Protein AF-A0ABD1G906-F1 (afdb_monomer_lite)

Structure (mmCIF, N/CA/C/O backbone):
data_AF-A0ABD1G906-F1
#
_entry.id   AF-A0ABD1G906-F1
#
loop_
_atom_site.group_PDB
_atom_site.id
_atom_site.type_symbol
_atom_site.label_atom_id
_atom_site.label_alt_id
_atom_site.label_comp_id
_atom_site.label_asym_id
_atom_site.label_entity_id
_atom_site.label_seq_id
_atom_site.pdbx_PDB_ins_code
_atom_site.Cartn_x
_atom_site.Cartn_y
_atom_site.Cartn_z
_atom_site.occupancy
_atom_site.B_iso_or_equiv
_atom_site.auth_seq_id
_atom_site.auth_comp_id
_atom_site.auth_asym_id
_atom_site.auth_atom_id
_atom_site.pdbx_PDB_model_num
ATOM 1 N N . MET A 1 1 ? -23.108 28.320 -1.742 1.00 36.44 1 MET A N 1
ATOM 2 C CA . MET A 1 1 ? -22.476 27.516 -0.678 1.00 36.44 1 MET A CA 1
ATOM 3 C C . MET A 1 1 ? -23.000 26.108 -0.853 1.00 36.44 1 MET A C 1
ATOM 5 O O . MET A 1 1 ? -24.116 25.838 -0.436 1.00 36.44 1 MET A O 1
ATOM 9 N N . SER A 1 2 ? -22.288 25.282 -1.617 1.00 37.69 2 SER A N 1
ATOM 10 C CA . SER A 1 2 ? -22.630 23.869 -1.765 1.00 37.69 2 SER A CA 1
ATOM 11 C C . SER A 1 2 ? -22.445 23.192 -0.409 1.00 37.69 2 SER A C 1
ATOM 13 O O . SER A 1 2 ? -21.497 23.500 0.313 1.00 37.69 2 SER A O 1
ATOM 15 N N . GLU A 1 3 ? -23.372 22.311 -0.042 1.00 41.41 3 GLU A N 1
ATOM 16 C CA . GLU A 1 3 ? -23.244 21.397 1.093 1.00 41.41 3 GLU A CA 1
ATOM 17 C C . GLU A 1 3 ? -22.123 20.397 0.786 1.00 41.41 3 GLU A C 1
ATOM 19 O O . GLU A 1 3 ? -22.368 19.241 0.451 1.00 41.41 3 GLU A O 1
ATOM 24 N N . GLY A 1 4 ? -20.876 20.877 0.814 1.00 46.41 4 GLY A N 1
ATOM 25 C CA . GLY A 1 4 ? -19.686 20.064 0.632 1.00 46.41 4 GLY A CA 1
ATOM 26 C C . GLY A 1 4 ? -19.757 18.889 1.594 1.00 46.41 4 GLY A C 1
ATOM 27 O O . GLY A 1 4 ? -19.859 19.079 2.808 1.00 46.41 4 GLY A O 1
ATOM 28 N N . HIS A 1 5 ? -19.797 17.690 1.021 1.00 56.84 5 HIS A N 1
ATOM 29 C CA . HIS A 1 5 ? -19.875 16.411 1.706 1.00 56.84 5 HIS A CA 1
ATOM 30 C C . HIS A 1 5 ? -18.943 16.401 2.920 1.00 56.84 5 HIS A C 1
ATOM 32 O O . HIS A 1 5 ? -17.725 16.375 2.781 1.00 56.84 5 HIS A O 1
ATOM 38 N N . ASN A 1 6 ? -19.509 16.466 4.125 1.00 72.38 6 ASN A N 1
ATOM 39 C CA . ASN A 1 6 ? -18.721 16.568 5.348 1.00 72.38 6 ASN A CA 1
ATOM 40 C C . ASN A 1 6 ? -18.243 15.167 5.766 1.00 72.38 6 ASN A C 1
ATOM 42 O O . ASN A 1 6 ? -18.783 14.557 6.691 1.00 72.38 6 ASN A O 1
ATOM 46 N N . PHE A 1 7 ? -17.282 14.624 5.014 1.00 77.88 7 PHE A N 1
ATOM 47 C CA . PHE A 1 7 ? -16.661 13.323 5.273 1.00 77.88 7 PHE A CA 1
ATOM 48 C C . PHE A 1 7 ? -16.083 13.240 6.686 1.00 77.88 7 PHE A C 1
ATOM 50 O O . PHE A 1 7 ? -16.164 12.190 7.314 1.00 77.88 7 PHE A O 1
ATOM 57 N N . GLU A 1 8 ? -15.590 14.359 7.214 1.00 79.88 8 GLU A N 1
ATOM 58 C CA . GLU A 1 8 ? -15.080 14.475 8.580 1.00 79.88 8 GLU A CA 1
ATOM 59 C C . GLU A 1 8 ? -16.163 14.138 9.610 1.00 79.88 8 GLU A C 1
ATOM 61 O O . GLU A 1 8 ? -15.927 13.317 10.491 1.00 79.88 8 GLU A O 1
ATOM 66 N N . ARG A 1 9 ? -17.392 14.652 9.453 1.00 82.56 9 ARG A N 1
ATOM 67 C CA . ARG A 1 9 ? -18.519 14.295 10.336 1.00 82.56 9 ARG A CA 1
ATOM 68 C C . ARG A 1 9 ? -18.897 12.823 10.255 1.00 82.56 9 ARG A C 1
ATOM 70 O O . ARG A 1 9 ? -19.231 12.230 11.278 1.00 82.56 9 ARG A O 1
ATOM 77 N N . TRP A 1 10 ? -18.885 12.230 9.062 1.00 85.44 10 TRP A N 1
ATOM 78 C CA . TRP A 1 10 ? -19.168 10.799 8.912 1.00 85.44 10 TRP A CA 1
ATOM 79 C C . TRP A 1 10 ? -18.070 9.940 9.535 1.00 85.44 10 TRP A C 1
ATOM 81 O O . TRP A 1 10 ? -18.372 8.945 10.193 1.00 85.44 10 TRP A O 1
ATOM 91 N N . PHE A 1 11 ? -16.817 10.362 9.388 1.00 87.06 11 PHE A N 1
ATOM 92 C CA . PHE A 1 11 ? -15.666 9.733 10.015 1.00 87.06 11 PHE A CA 1
ATOM 93 C C . PHE A 1 11 ? -15.743 9.824 11.547 1.00 87.06 11 PHE A C 1
ATOM 95 O O . PHE A 1 11 ? -15.688 8.803 12.228 1.00 87.06 11 PHE A O 1
ATOM 102 N N . GLU A 1 12 ? -15.983 11.017 12.096 1.00 87.81 12 GLU A N 1
ATOM 103 C CA . GLU A 1 12 ? -16.211 11.249 13.529 1.00 87.81 12 GLU A CA 1
ATOM 104 C C . GLU A 1 12 ? -17.382 10.428 14.069 1.00 87.81 12 GLU A C 1
ATOM 106 O O . GLU A 1 12 ? -17.286 9.814 15.134 1.00 87.81 12 GLU A O 1
ATOM 111 N N . PHE A 1 13 ? -18.493 10.384 13.331 1.00 88.19 13 PHE A N 1
ATOM 112 C CA . PHE A 1 13 ? -19.646 9.576 13.697 1.00 88.19 13 PHE A CA 1
ATOM 113 C C . PHE A 1 13 ? -19.278 8.090 13.759 1.00 88.19 13 PHE A C 1
ATOM 115 O O . PHE A 1 13 ? -19.584 7.439 14.759 1.00 88.19 13 PHE A O 1
ATOM 122 N N . ALA A 1 14 ? -18.589 7.560 12.747 1.00 91.25 14 ALA A N 1
ATOM 123 C CA . ALA A 1 14 ? -18.160 6.165 12.718 1.00 91.25 14 ALA A CA 1
ATOM 124 C C . ALA A 1 14 ? -17.218 5.829 13.887 1.00 91.25 14 ALA A C 1
ATOM 126 O O . ALA A 1 14 ? -17.435 4.836 14.586 1.00 91.25 14 ALA A O 1
ATOM 127 N N . LEU A 1 15 ? -16.251 6.702 14.182 1.00 90.81 15 LEU A N 1
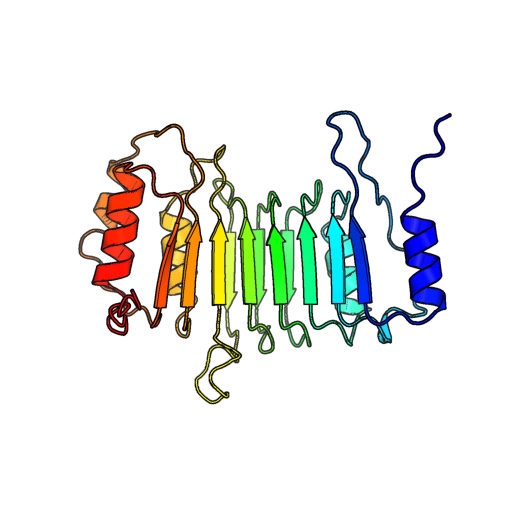ATOM 128 C CA . LEU A 1 15 ? -15.375 6.569 15.348 1.00 90.81 15 LEU A CA 1
ATOM 129 C C . LEU A 1 15 ? -16.155 6.609 16.668 1.00 90.81 15 LEU A C 1
ATOM 131 O O . LEU A 1 15 ? -15.935 5.772 17.542 1.00 90.81 15 LEU A O 1
ATOM 135 N N . SER A 1 16 ? -17.146 7.497 16.804 1.00 90.94 16 SER A N 1
ATOM 136 C CA . SER A 1 16 ? -18.008 7.556 17.997 1.00 90.94 16 SER A CA 1
ATOM 137 C C . SER A 1 16 ? -18.801 6.263 18.229 1.00 90.94 16 SER A C 1
ATOM 139 O O . SER A 1 16 ? -19.169 5.941 19.361 1.00 90.94 16 SER A O 1
ATOM 141 N N . LYS A 1 17 ? -19.057 5.509 17.154 1.00 93.69 17 LYS A N 1
ATOM 142 C CA . LYS A 1 17 ? -19.698 4.192 17.179 1.00 93.69 17 LYS A CA 1
ATOM 143 C C . LYS A 1 17 ? -18.706 3.041 17.291 1.00 93.69 17 LYS A C 1
ATOM 145 O O . LYS A 1 17 ? -19.149 1.897 17.312 1.00 93.69 17 LYS A O 1
ATOM 150 N N . LYS A 1 18 ? -17.406 3.334 17.414 1.00 93.12 18 LYS A N 1
ATOM 151 C CA . LYS A 1 18 ? -16.321 2.348 17.457 1.00 93.12 18 LYS A CA 1
ATOM 152 C C . LYS A 1 18 ? -16.355 1.414 16.248 1.00 93.12 18 LYS A C 1
ATOM 154 O O . LYS A 1 18 ? -16.202 0.204 16.389 1.00 93.12 18 LYS A O 1
ATOM 159 N N . ALA A 1 19 ? -16.626 1.976 15.071 1.00 94.19 19 ALA A N 1
ATOM 160 C CA . ALA A 1 19 ? -16.651 1.212 13.837 1.00 94.19 19 ALA A CA 1
ATOM 161 C C . ALA A 1 19 ? -15.287 0.548 13.591 1.00 94.19 19 ALA A C 1
ATOM 163 O O . ALA A 1 19 ? -14.249 1.204 13.640 1.00 94.19 19 ALA A O 1
ATOM 164 N N . GLU A 1 20 ? -15.306 -0.751 13.300 1.00 96.62 20 GLU A N 1
ATOM 165 C CA . GLU A 1 20 ? -14.095 -1.508 12.962 1.00 96.62 20 GLU A CA 1
ATOM 166 C C . GLU A 1 20 ? -13.669 -1.288 11.505 1.00 96.62 20 GLU A C 1
ATOM 168 O O . GLU A 1 20 ? -12.503 -1.469 11.162 1.00 96.62 20 GLU A O 1
ATOM 173 N N . ILE A 1 21 ? -14.611 -0.885 10.649 1.00 96.19 21 ILE A N 1
ATOM 174 C CA . ILE A 1 21 ? -14.410 -0.699 9.213 1.00 96.19 21 ILE A CA 1
ATOM 175 C C . ILE A 1 21 ? -14.942 0.676 8.828 1.00 96.19 21 ILE A C 1
ATOM 177 O O . ILE A 1 21 ? -16.110 0.986 9.077 1.00 96.19 21 ILE A O 1
ATOM 181 N N . ILE A 1 22 ? -14.094 1.489 8.202 1.00 92.94 22 ILE A N 1
ATOM 182 C CA . ILE A 1 22 ? -14.470 2.800 7.675 1.00 92.94 22 ILE A CA 1
ATOM 183 C C . ILE A 1 22 ? -13.964 2.921 6.246 1.00 92.94 22 ILE A C 1
ATOM 185 O O . ILE A 1 22 ? -12.765 3.042 6.004 1.00 92.94 22 ILE A O 1
ATOM 189 N N . HIS A 1 23 ? -14.895 2.919 5.297 1.00 92.12 23 HIS A N 1
ATOM 190 C CA . HIS A 1 23 ? -14.606 3.131 3.884 1.00 92.12 23 HIS A CA 1
ATOM 191 C C . HIS A 1 23 ? -15.303 4.408 3.436 1.00 92.12 23 HIS A C 1
ATOM 193 O O . HIS A 1 23 ? -16.531 4.476 3.387 1.00 92.12 23 HIS A O 1
ATOM 199 N N . LEU A 1 24 ? -14.511 5.429 3.138 1.00 86.94 24 LEU A N 1
ATOM 200 C CA . LEU A 1 24 ? -14.992 6.719 2.677 1.00 86.94 24 LEU A CA 1
ATOM 201 C C . LEU A 1 24 ? -14.418 6.985 1.295 1.00 86.94 24 LEU A C 1
ATOM 203 O O . LEU A 1 24 ? -13.211 7.158 1.135 1.00 86.94 24 LEU A O 1
ATOM 207 N N . SER A 1 25 ? -15.305 7.014 0.303 1.00 82.25 25 SER A N 1
ATOM 208 C CA . SER A 1 25 ? -14.942 7.317 -1.073 1.00 82.25 25 SER A CA 1
ATOM 209 C C . SER A 1 25 ? -15.555 8.633 -1.533 1.00 82.25 25 SER A C 1
ATOM 211 O O . SER A 1 25 ? -16.780 8.776 -1.569 1.00 82.25 25 SER A O 1
ATOM 213 N N . GLY A 1 26 ? -14.697 9.569 -1.907 1.00 71.50 26 GLY A N 1
ATOM 214 C CA . GLY A 1 26 ? -15.033 10.786 -2.623 1.00 71.50 26 GLY A CA 1
ATOM 215 C C . GLY A 1 26 ? -15.059 10.608 -4.139 1.00 71.50 26 GLY A C 1
ATOM 216 O O . GLY A 1 26 ? -14.337 9.769 -4.681 1.00 71.50 26 GLY A O 1
ATOM 217 N N . TYR A 1 27 ? -15.881 11.405 -4.823 1.00 63.34 27 TYR A N 1
ATOM 218 C CA . TYR A 1 27 ? -15.832 11.516 -6.280 1.00 63.34 27 TYR A CA 1
ATOM 219 C C . TYR A 1 27 ? -14.770 12.549 -6.662 1.00 63.34 27 TYR A C 1
ATOM 221 O O . TYR A 1 27 ? -14.874 13.700 -6.245 1.00 63.34 27 TYR A O 1
ATOM 229 N N . HIS A 1 28 ? -13.780 12.140 -7.458 1.00 58.03 28 HIS A N 1
ATOM 230 C CA . HIS A 1 28 ? -12.799 13.063 -8.020 1.00 58.03 28 HIS A CA 1
ATOM 231 C C . HIS A 1 28 ? -13.467 13.951 -9.062 1.00 58.03 28 HIS A C 1
ATOM 233 O O . HIS A 1 28 ? -13.772 13.500 -10.167 1.00 58.03 28 HIS A O 1
ATOM 239 N N . ASP A 1 29 ? -13.649 15.218 -8.720 1.00 56.97 29 ASP A N 1
ATOM 240 C CA . ASP A 1 29 ? -13.839 16.271 -9.705 1.00 56.97 29 ASP A CA 1
ATOM 241 C C . ASP A 1 29 ? -12.602 17.175 -9.674 1.00 56.97 29 ASP A C 1
ATOM 243 O O . ASP A 1 29 ? -12.063 17.473 -8.607 1.00 56.97 29 ASP A O 1
ATOM 247 N N . ILE A 1 30 ? -12.101 17.549 -10.849 1.00 54.22 30 ILE A N 1
ATOM 248 C CA . ILE A 1 30 ? -10.768 18.153 -11.049 1.00 54.22 30 ILE A CA 1
ATOM 249 C C . ILE A 1 30 ? -10.664 19.521 -10.343 1.00 54.22 30 ILE A C 1
ATOM 251 O O . ILE A 1 30 ? -9.568 19.971 -10.010 1.00 54.22 30 ILE A O 1
ATOM 255 N N . ASP A 1 31 ? -11.815 20.125 -10.043 1.00 53.97 31 ASP A N 1
ATOM 256 C CA . ASP A 1 31 ? -11.955 21.415 -9.372 1.00 53.97 31 ASP A CA 1
ATOM 257 C C . ASP A 1 31 ? -12.291 21.309 -7.871 1.00 53.97 31 ASP A C 1
ATOM 259 O O . ASP A 1 31 ? -12.462 22.333 -7.202 1.00 53.97 31 ASP A O 1
ATOM 263 N N . TYR A 1 32 ? -12.399 20.098 -7.308 1.00 53.75 32 TYR A N 1
ATOM 264 C CA . TYR A 1 32 ? -12.759 19.930 -5.902 1.00 53.75 32 TYR A CA 1
ATOM 265 C C . TYR A 1 32 ? -11.537 19.956 -4.983 1.00 53.75 32 TYR A C 1
ATOM 267 O O . TYR A 1 32 ? -10.605 19.156 -5.062 1.00 53.75 32 TYR A O 1
ATOM 275 N N . GLU A 1 33 ? -11.566 20.898 -4.042 1.00 53.56 33 GLU A N 1
ATOM 276 C CA . GLU A 1 33 ? -10.675 20.898 -2.895 1.00 53.56 33 GLU A CA 1
ATOM 277 C C . GLU A 1 33 ? -10.907 19.616 -2.077 1.00 53.56 33 GLU A C 1
ATOM 279 O O . GLU A 1 33 ? -11.927 19.504 -1.406 1.00 53.56 33 GLU A O 1
ATOM 284 N N . GLY A 1 34 ? -9.974 18.657 -2.180 1.00 54.78 34 GLY A N 1
ATOM 285 C CA . GLY A 1 34 ? -10.087 17.289 -1.650 1.00 54.78 34 GLY A CA 1
ATOM 286 C C . GLY A 1 34 ? -10.819 17.138 -0.312 1.00 54.78 34 GLY A C 1
ATOM 287 O O . GLY A 1 34 ? -10.652 17.935 0.610 1.00 54.78 34 GLY A O 1
ATOM 288 N N . LEU A 1 35 ? -11.604 16.070 -0.213 1.00 60.66 35 LEU A N 1
ATOM 289 C CA . LEU A 1 35 ? -12.791 15.945 0.641 1.00 60.66 35 LEU A CA 1
ATOM 290 C C . LEU A 1 35 ? -12.522 15.699 2.133 1.00 60.66 35 LEU A C 1
ATOM 292 O O . LEU A 1 35 ? -13.444 15.757 2.947 1.00 60.66 35 LEU A O 1
ATOM 296 N N . PHE A 1 36 ? -11.271 15.427 2.497 1.00 64.25 36 PHE A N 1
ATOM 297 C CA . PHE A 1 36 ? -10.854 15.181 3.875 1.00 64.25 36 PHE A CA 1
ATOM 298 C C . PHE A 1 36 ? -9.690 16.105 4.228 1.00 64.25 36 PHE A C 1
ATOM 300 O O . PHE A 1 36 ? -8.592 15.941 3.684 1.00 64.25 36 PHE A O 1
ATOM 307 N N . HIS A 1 37 ? -9.921 17.100 5.092 1.00 64.62 37 HIS A N 1
ATOM 308 C CA . HIS A 1 37 ? -8.914 18.107 5.429 1.00 64.62 37 HIS A CA 1
ATOM 309 C C . HIS A 1 37 ? -8.187 17.806 6.733 1.00 64.62 37 HIS A C 1
ATOM 311 O O . HIS A 1 37 ? -7.028 18.202 6.872 1.00 64.62 37 HIS A O 1
ATOM 317 N N . ARG A 1 38 ? -8.842 17.143 7.694 1.00 67.31 38 ARG A N 1
ATOM 318 C CA . ARG A 1 38 ? -8.211 16.851 8.981 1.00 67.31 38 ARG A CA 1
ATOM 319 C C . ARG A 1 38 ? -8.803 15.634 9.678 1.00 67.31 38 ARG A C 1
ATOM 321 O O . ARG A 1 38 ? -10.018 15.472 9.744 1.00 67.31 38 ARG A O 1
ATOM 328 N N . PHE A 1 39 ? -7.937 14.832 10.295 1.00 71.75 39 PHE A N 1
ATOM 329 C CA . PHE A 1 39 ? -8.390 13.833 11.258 1.00 71.75 39 PHE A CA 1
ATOM 330 C C . PHE A 1 39 ? -8.941 14.506 12.522 1.00 71.75 39 PHE A C 1
ATOM 332 O O . PHE A 1 39 ? -8.378 15.504 12.991 1.00 71.75 39 PHE A O 1
ATOM 339 N N . PRO A 1 40 ? -10.032 13.973 13.098 1.00 70.38 40 PRO A N 1
ATOM 340 C CA . PRO A 1 40 ? -10.563 14.495 14.340 1.00 70.38 40 PRO A CA 1
ATOM 341 C C . PRO A 1 40 ? -9.523 14.362 15.446 1.00 70.38 40 PRO A C 1
ATOM 343 O O . PRO A 1 40 ? -8.872 13.333 15.608 1.00 70.38 40 PRO A O 1
ATOM 346 N N . ASN A 1 41 ? -9.392 15.419 16.242 1.00 65.56 41 ASN A N 1
ATOM 347 C CA . ASN A 1 41 ? -8.409 15.504 17.322 1.00 65.56 41 ASN A CA 1
ATOM 348 C C . ASN A 1 41 ? -8.847 14.715 18.578 1.00 65.56 41 ASN A C 1
ATOM 350 O O . ASN A 1 41 ? -8.426 15.021 19.694 1.00 65.56 41 ASN A O 1
ATOM 354 N N . THR A 1 42 ? -9.763 13.756 18.416 1.00 65.44 42 THR A N 1
ATOM 355 C CA . THR A 1 42 ? -10.352 12.957 19.487 1.00 65.44 42 THR A CA 1
ATOM 356 C C . THR A 1 42 ? -9.841 11.524 19.383 1.00 65.44 42 THR A C 1
ATOM 358 O O . THR A 1 42 ? -10.079 10.833 18.403 1.00 65.44 42 THR A O 1
ATOM 361 N N . ASN A 1 43 ? -9.171 11.031 20.424 1.00 64.56 43 ASN A N 1
ATOM 362 C CA . ASN A 1 43 ? -8.624 9.666 20.437 1.00 64.56 43 ASN A CA 1
ATOM 363 C C . ASN A 1 43 ? -9.687 8.569 20.653 1.00 64.56 43 ASN A C 1
ATOM 365 O O . ASN A 1 43 ? -9.338 7.434 20.954 1.00 64.56 43 ASN A O 1
ATOM 369 N N . ASN A 1 44 ? -10.978 8.884 20.542 1.00 76.75 44 ASN A N 1
ATOM 370 C CA . ASN A 1 44 ? -12.043 7.923 20.818 1.00 76.75 44 ASN A CA 1
ATOM 371 C C . ASN A 1 44 ? -12.402 7.134 19.557 1.00 76.75 44 ASN A C 1
ATOM 373 O O . ASN A 1 44 ? -12.824 7.725 18.568 1.00 76.75 44 ASN A O 1
ATOM 377 N N . GLY A 1 45 ? -12.321 5.805 19.629 1.00 83.12 45 GLY A N 1
ATOM 378 C CA . GLY A 1 45 ? -12.809 4.885 18.600 1.00 83.12 45 GLY A CA 1
ATOM 379 C C . GLY A 1 45 ? -11.746 4.416 17.611 1.00 83.12 45 GLY A C 1
ATOM 380 O O . GLY A 1 45 ? -11.954 3.400 16.950 1.00 83.12 45 GLY A O 1
ATOM 381 N N . PHE A 1 46 ? -10.595 5.092 17.544 1.00 88.00 46 PHE A N 1
ATOM 382 C CA . PHE A 1 46 ? -9.464 4.675 16.708 1.00 88.00 46 PHE A CA 1
ATOM 383 C C . PHE A 1 46 ? -8.887 3.323 17.143 1.00 88.00 46 PHE A C 1
ATOM 385 O O . PHE A 1 46 ? -8.409 2.556 16.311 1.00 88.00 46 PHE A O 1
ATOM 392 N N . GLU A 1 47 ? -8.980 2.984 18.430 1.00 90.69 47 GLU A N 1
ATOM 393 C CA . GLU A 1 47 ? -8.484 1.721 18.973 1.00 90.69 47 GLU A CA 1
ATOM 394 C C . GLU A 1 47 ? -9.234 0.487 18.442 1.00 90.69 47 GLU A C 1
ATOM 396 O O . GLU A 1 47 ? -8.705 -0.623 18.509 1.00 90.69 47 GLU A O 1
ATOM 401 N N . CYS A 1 48 ? -10.448 0.678 17.916 1.00 92.50 48 CYS A N 1
ATOM 402 C CA . CYS A 1 48 ? -11.280 -0.378 17.341 1.00 92.50 48 CYS A CA 1
ATOM 403 C C . CYS A 1 48 ? -11.115 -0.514 15.822 1.00 92.50 48 CYS A C 1
ATOM 405 O O . CYS A 1 48 ? -11.529 -1.530 15.267 1.00 92.50 48 CYS A O 1
ATOM 407 N N . LEU A 1 49 ? -10.528 0.484 15.154 1.00 94.19 49 LEU A N 1
ATOM 408 C CA . LEU A 1 49 ? -10.445 0.532 13.699 1.00 94.19 49 LEU A CA 1
ATOM 409 C C . LEU A 1 49 ? -9.464 -0.526 13.174 1.00 94.19 49 LEU A C 1
ATOM 411 O O . LEU A 1 49 ? -8.283 -0.520 13.520 1.00 94.19 49 LEU A O 1
ATOM 415 N N . GLN A 1 50 ? -9.968 -1.421 12.328 1.00 95.88 50 GLN A N 1
ATOM 416 C CA . GLN A 1 50 ? -9.237 -2.537 11.725 1.00 95.88 50 GLN A CA 1
ATOM 417 C C . GLN A 1 50 ? -9.021 -2.341 10.222 1.00 95.88 50 GLN A C 1
ATOM 419 O O . GLN A 1 50 ? -7.963 -2.712 9.714 1.00 95.88 50 GLN A O 1
ATOM 424 N N . ASP A 1 51 ? -9.980 -1.744 9.512 1.00 96.12 51 ASP A N 1
ATOM 425 C CA . ASP A 1 51 ? -9.888 -1.497 8.070 1.00 96.12 51 ASP A CA 1
ATOM 426 C C . ASP A 1 51 ? -10.295 -0.061 7.729 1.00 96.12 51 ASP A C 1
ATOM 428 O O . ASP A 1 51 ? -11.412 0.378 8.022 1.00 96.12 51 ASP A O 1
ATOM 432 N N . LEU A 1 52 ? -9.372 0.668 7.107 1.00 93.56 52 LEU A N 1
ATOM 433 C CA . LEU A 1 52 ? -9.555 2.051 6.700 1.00 93.56 52 LEU A CA 1
ATOM 434 C C . LEU A 1 52 ? -9.279 2.205 5.206 1.00 93.56 52 LEU A C 1
ATOM 436 O O . LEU A 1 52 ? -8.161 1.975 4.741 1.00 93.56 52 LEU A O 1
ATOM 440 N N . TYR A 1 53 ? -10.287 2.675 4.477 1.00 91.38 53 TYR A N 1
ATOM 441 C CA . TYR A 1 53 ? -10.155 3.111 3.093 1.00 91.38 53 TYR A CA 1
ATOM 442 C C . TYR A 1 53 ? -10.577 4.569 2.962 1.00 91.38 53 TYR A C 1
ATOM 444 O O . TYR A 1 53 ? -11.703 4.920 3.320 1.00 91.38 53 TYR A O 1
ATOM 452 N N . LEU A 1 54 ? -9.681 5.398 2.430 1.00 87.25 54 LEU A N 1
ATOM 453 C CA . LEU A 1 54 ? -9.936 6.807 2.148 1.00 87.25 54 LEU A CA 1
ATOM 454 C C . LEU A 1 54 ? -9.570 7.111 0.691 1.00 87.25 54 LEU A C 1
ATOM 456 O O . LEU A 1 54 ? -8.413 6.944 0.298 1.00 87.25 54 LEU A O 1
ATOM 460 N N . SER A 1 55 ? -10.529 7.585 -0.106 1.00 84.00 55 SER A N 1
ATOM 461 C CA . SER A 1 55 ? -10.243 8.163 -1.426 1.00 84.00 55 SER A CA 1
ATOM 462 C C . SER A 1 55 ? -10.313 9.688 -1.402 1.00 84.00 55 SER A C 1
ATOM 464 O O . SER A 1 55 ? -11.065 10.260 -0.615 1.00 84.00 55 SER A O 1
ATOM 466 N N . ASP A 1 56 ? -9.536 10.332 -2.275 1.00 73.06 56 ASP A N 1
ATOM 467 C CA . ASP A 1 56 ? -9.511 11.787 -2.467 1.00 73.06 56 ASP A CA 1
ATOM 468 C C . ASP A 1 56 ? -9.271 12.572 -1.164 1.00 73.06 56 ASP A C 1
ATOM 470 O O . ASP A 1 56 ? -10.012 13.479 -0.768 1.00 73.06 56 ASP A O 1
ATOM 474 N N . SER A 1 57 ? -8.226 12.167 -0.440 1.00 73.25 57 SER A N 1
ATOM 475 C CA . SER A 1 57 ? -7.850 12.786 0.829 1.00 73.25 57 SER A CA 1
ATOM 476 C C . SER A 1 57 ? -6.701 13.777 0.639 1.00 73.25 57 SER A C 1
ATOM 478 O O . SER A 1 57 ? -5.737 13.523 -0.088 1.00 73.25 57 SER A O 1
ATOM 480 N N . ARG A 1 58 ? -6.737 14.904 1.363 1.00 77.00 58 ARG A N 1
ATOM 481 C CA . ARG A 1 58 ? -5.574 15.803 1.515 1.00 77.00 58 ARG A CA 1
ATOM 482 C C . ARG A 1 58 ? -4.638 15.321 2.625 1.00 77.00 58 ARG A C 1
ATOM 484 O O . ARG A 1 58 ? -3.998 16.130 3.292 1.00 77.00 58 ARG A O 1
ATOM 491 N N . MET A 1 59 ? -4.590 14.008 2.817 1.00 81.75 59 MET A N 1
ATOM 492 C CA . MET A 1 59 ? -3.830 13.365 3.869 1.00 81.75 59 MET A CA 1
ATOM 493 C C . MET A 1 59 ? -2.347 13.689 3.735 1.00 81.75 59 MET A C 1
ATOM 495 O O . MET A 1 59 ? -1.778 13.557 2.653 1.00 81.75 59 MET A O 1
ATOM 499 N N . THR A 1 60 ? -1.749 14.120 4.839 1.00 86.31 60 THR A N 1
ATOM 500 C CA . THR A 1 60 ? -0.327 14.454 4.933 1.00 86.31 60 THR A CA 1
ATOM 501 C C . THR A 1 60 ? 0.475 13.320 5.568 1.00 86.31 60 THR A C 1
ATOM 503 O O . THR A 1 60 ? -0.080 12.403 6.182 1.00 86.31 60 THR A O 1
ATOM 506 N N . ASP A 1 61 ? 1.801 13.416 5.506 1.00 88.25 61 ASP A N 1
ATOM 507 C CA . ASP A 1 61 ? 2.712 12.507 6.213 1.00 88.25 61 ASP A CA 1
ATOM 508 C C . ASP A 1 61 ? 2.434 12.479 7.731 1.00 88.25 61 ASP A C 1
ATOM 510 O O . ASP A 1 61 ? 2.504 11.427 8.370 1.00 88.25 61 ASP A O 1
ATOM 514 N N . GLN A 1 62 ? 2.065 13.624 8.321 1.00 87.00 62 GLN A N 1
ATOM 515 C CA . GLN A 1 62 ? 1.734 13.724 9.745 1.00 87.00 62 GLN A CA 1
ATOM 516 C C . GLN A 1 62 ? 0.454 12.955 10.085 1.00 87.00 62 GLN A C 1
ATOM 518 O O . GLN A 1 62 ? 0.405 12.247 11.091 1.00 87.00 62 GLN A O 1
ATOM 523 N N . ASP A 1 63 ? -0.566 13.070 9.239 1.00 86.25 63 ASP A N 1
ATOM 524 C CA . ASP A 1 63 ? -1.821 12.340 9.397 1.00 86.25 63 ASP A CA 1
ATOM 525 C C . ASP A 1 63 ? -1.604 10.825 9.284 1.00 86.25 63 ASP A C 1
ATOM 527 O O . ASP A 1 63 ? -2.184 10.040 10.037 1.00 86.25 63 ASP A O 1
ATOM 531 N N . PHE A 1 64 ? -0.716 10.405 8.380 1.00 88.81 64 PHE A N 1
ATOM 532 C CA . PHE A 1 64 ? -0.315 9.009 8.235 1.00 88.81 64 PHE A CA 1
ATOM 533 C C . PHE A 1 64 ? 0.328 8.466 9.512 1.00 88.81 64 PHE A C 1
ATOM 535 O O . PHE A 1 64 ? -0.099 7.430 10.025 1.00 88.81 64 PHE A O 1
ATOM 542 N N . GLN A 1 65 ? 1.290 9.196 10.085 1.00 88.62 65 GLN A N 1
ATOM 543 C CA . GLN A 1 65 ? 1.902 8.809 11.361 1.00 88.62 65 GLN A CA 1
ATOM 544 C C . GLN A 1 65 ? 0.897 8.806 12.515 1.00 88.62 65 GLN A C 1
ATOM 546 O O . GLN A 1 65 ? 0.950 7.931 13.385 1.00 88.62 65 GLN A O 1
ATOM 551 N N . PHE A 1 66 ? -0.038 9.759 12.521 1.00 87.56 66 PHE A N 1
ATOM 552 C CA . PHE A 1 66 ? -1.100 9.816 13.517 1.00 87.56 66 PHE A CA 1
ATOM 553 C C . PHE A 1 66 ? -1.971 8.557 13.469 1.00 87.56 66 PHE A C 1
ATOM 555 O O . PHE A 1 66 ? -2.209 7.946 14.513 1.00 87.56 66 PHE A O 1
ATOM 562 N N . LEU A 1 67 ? -2.395 8.125 12.278 1.00 88.81 67 LEU A N 1
ATOM 563 C CA . LEU A 1 67 ? -3.191 6.910 12.117 1.00 88.81 67 LEU A CA 1
ATOM 564 C C . LEU A 1 67 ? -2.447 5.671 12.608 1.00 88.81 67 LEU A C 1
ATOM 566 O O . LEU A 1 67 ? -3.005 4.905 13.388 1.00 88.81 67 LEU A O 1
ATOM 570 N N . LEU A 1 68 ? -1.183 5.501 12.225 1.00 88.62 68 LEU A N 1
ATOM 571 C CA . LEU A 1 68 ? -0.386 4.353 12.664 1.00 88.62 68 LEU A CA 1
ATOM 572 C C . LEU A 1 68 ? -0.169 4.325 14.182 1.00 88.62 68 LEU A C 1
ATOM 574 O O . LEU A 1 68 ? -0.111 3.249 14.773 1.00 88.62 68 LEU A O 1
ATOM 578 N N . SER A 1 69 ? -0.075 5.496 14.814 1.00 87.81 69 SER A N 1
ATOM 579 C CA . SER A 1 69 ? 0.160 5.610 16.257 1.00 87.81 69 SER A CA 1
ATOM 580 C C . SER A 1 69 ? -1.104 5.396 17.094 1.00 87.81 69 SER A C 1
ATOM 582 O O . SER A 1 69 ? -1.012 4.913 18.221 1.00 87.81 69 SER A O 1
ATOM 584 N N . ASN A 1 70 ? -2.281 5.755 16.568 1.00 88.44 70 ASN A N 1
ATOM 585 C CA . ASN A 1 70 ? -3.544 5.700 17.315 1.00 88.44 70 ASN A CA 1
ATOM 586 C C . ASN A 1 70 ? -4.416 4.487 16.951 1.00 88.44 70 ASN A C 1
ATOM 588 O O . ASN A 1 70 ? -5.178 4.010 17.791 1.00 88.44 70 ASN A O 1
ATOM 592 N N . CYS A 1 71 ? -4.285 3.936 15.741 1.00 89.81 71 CYS A N 1
ATOM 593 C CA . CYS A 1 71 ? -5.072 2.790 15.283 1.00 89.81 71 CYS A CA 1
ATOM 594 C C . CYS A 1 71 ? -4.343 1.472 15.577 1.00 89.81 71 CYS A C 1
ATOM 596 O O . CYS A 1 71 ? -3.885 0.764 14.683 1.00 89.81 71 CYS A O 1
ATOM 598 N N . ILE A 1 72 ? -4.230 1.120 16.858 1.00 90.00 72 ILE A N 1
ATOM 599 C CA . ILE A 1 72 ? -3.468 -0.058 17.316 1.00 90.00 72 ILE A CA 1
ATOM 600 C C . ILE A 1 72 ? -4.026 -1.411 16.828 1.00 90.00 72 ILE A C 1
ATOM 602 O O . ILE A 1 72 ? -3.350 -2.439 16.940 1.00 90.00 72 ILE A O 1
ATOM 606 N N . ALA A 1 73 ? -5.271 -1.435 16.345 1.00 92.69 73 ALA A N 1
ATOM 607 C CA . ALA A 1 73 ? -5.934 -2.609 15.784 1.00 92.69 73 ALA A CA 1
ATOM 608 C C . ALA A 1 73 ? -5.890 -2.655 14.248 1.00 92.69 73 ALA A C 1
ATOM 610 O O . ALA A 1 73 ? -6.349 -3.641 13.680 1.00 92.69 73 ALA A O 1
ATOM 611 N N . LEU A 1 74 ? -5.324 -1.637 13.589 1.00 94.00 74 LEU A N 1
ATOM 612 C CA . LEU A 1 74 ? -5.402 -1.476 12.142 1.00 94.00 74 LEU A CA 1
ATOM 613 C C . LEU A 1 74 ? -4.660 -2.598 11.414 1.00 94.00 74 LEU A C 1
ATOM 615 O O . LEU A 1 74 ? -3.449 -2.772 11.563 1.00 94.00 74 LEU A O 1
ATOM 619 N N . GLU A 1 75 ? -5.402 -3.345 10.604 1.00 94.75 75 GLU A N 1
ATOM 620 C CA . GLU A 1 75 ? -4.910 -4.452 9.790 1.00 94.75 75 GLU A CA 1
ATOM 621 C C . GLU A 1 75 ? -4.873 -4.101 8.297 1.00 94.75 75 GLU A C 1
ATOM 623 O O . GLU A 1 75 ? -4.045 -4.644 7.566 1.00 94.75 75 GLU A O 1
ATOM 628 N N . SER A 1 76 ? -5.728 -3.188 7.835 1.00 93.31 76 SER A N 1
ATOM 629 C CA . SER A 1 76 ? -5.819 -2.765 6.437 1.00 93.31 76 SER A CA 1
ATOM 630 C C . SER A 1 76 ? -5.900 -1.246 6.338 1.00 93.31 76 SER A C 1
ATOM 632 O O . SER A 1 76 ? -6.723 -0.612 6.997 1.00 93.31 76 SER A O 1
ATOM 634 N N . LEU A 1 77 ? -5.026 -0.664 5.519 1.00 92.31 77 LEU A N 1
ATOM 635 C CA . LEU A 1 77 ? -4.973 0.766 5.260 1.00 92.31 77 LEU A CA 1
ATOM 636 C C . LEU A 1 77 ? -4.815 1.005 3.766 1.00 92.31 77 LEU A C 1
ATOM 638 O O . LEU A 1 77 ? -3.824 0.591 3.162 1.00 92.31 77 LEU A O 1
ATOM 642 N N . LYS A 1 78 ? -5.800 1.669 3.175 1.00 89.44 78 LYS A N 1
ATOM 643 C CA . LYS A 1 78 ? -5.862 1.893 1.739 1.00 89.44 78 LYS A CA 1
ATOM 644 C C . LYS A 1 78 ? -6.157 3.349 1.434 1.00 89.44 78 LYS A C 1
ATOM 646 O O . LYS A 1 78 ? -7.119 3.921 1.948 1.00 89.44 78 LYS A O 1
ATOM 651 N N . PHE A 1 79 ? -5.363 3.913 0.542 1.00 86.06 79 PHE A N 1
ATOM 652 C CA . PHE A 1 79 ? -5.550 5.257 0.031 1.00 86.06 79 PHE A CA 1
ATOM 653 C C . PHE A 1 79 ? -5.747 5.212 -1.471 1.00 86.06 79 PHE A C 1
ATOM 655 O O . PHE A 1 79 ? -5.058 4.475 -2.172 1.00 86.06 79 PHE A O 1
ATOM 662 N N . ALA A 1 80 ? -6.667 6.032 -1.960 1.00 80.56 80 ALA A N 1
ATOM 663 C CA . ALA A 1 80 ? -6.764 6.350 -3.373 1.00 80.56 80 ALA A CA 1
ATOM 664 C C . ALA A 1 80 ? -6.578 7.860 -3.541 1.00 80.56 80 ALA A C 1
ATOM 666 O O . ALA A 1 80 ? -7.334 8.638 -2.963 1.00 80.56 80 ALA A O 1
ATOM 667 N N . PHE A 1 81 ? -5.568 8.262 -4.313 1.00 75.94 81 PHE A N 1
ATOM 668 C CA . PHE A 1 81 ? -5.242 9.667 -4.602 1.00 75.94 81 PHE A CA 1
ATOM 669 C C . PHE A 1 81 ? -4.980 10.551 -3.362 1.00 75.94 81 PHE A C 1
ATOM 671 O O . PHE A 1 81 ? -5.596 11.609 -3.211 1.00 75.94 81 PHE A O 1
ATOM 678 N N . PRO A 1 82 ? -4.065 10.171 -2.451 1.00 74.75 82 PRO A N 1
ATOM 679 C CA . PRO A 1 82 ? -3.643 11.081 -1.395 1.00 74.75 82 PRO A CA 1
ATOM 680 C C . PRO A 1 82 ? -2.814 12.228 -1.998 1.00 74.75 82 PRO A C 1
ATOM 682 O O . PRO A 1 82 ? -1.691 12.026 -2.456 1.00 74.75 82 PRO A O 1
ATOM 685 N N . LEU A 1 83 ? -3.371 13.441 -2.017 1.00 74.12 83 LEU A N 1
ATOM 686 C CA . LEU A 1 83 ? -2.785 14.581 -2.743 1.00 74.12 83 LEU A CA 1
ATOM 687 C C . LEU A 1 83 ? -1.550 15.196 -2.067 1.00 74.12 83 LEU A C 1
ATOM 689 O O . LEU A 1 83 ? -0.825 15.946 -2.715 1.00 74.12 83 LEU A O 1
ATOM 693 N N . LYS A 1 84 ? -1.351 14.943 -0.768 1.00 82.94 84 LYS A N 1
ATOM 694 C CA . LYS A 1 84 ? -0.297 15.564 0.057 1.00 82.94 84 LYS A CA 1
ATOM 695 C C . LYS A 1 84 ? 0.559 14.558 0.826 1.00 82.94 84 LYS A C 1
ATOM 697 O O . LYS A 1 84 ? 1.332 14.957 1.695 1.00 82.94 84 LYS A O 1
ATOM 702 N N . LEU A 1 85 ? 0.379 13.269 0.553 1.00 84.44 85 LEU A N 1
ATOM 703 C CA . LEU A 1 85 ? 1.200 12.231 1.149 1.00 84.44 85 LEU A CA 1
ATOM 704 C C . LEU A 1 85 ? 2.396 12.028 0.230 1.00 84.44 85 LEU A C 1
ATOM 706 O O . LEU A 1 85 ? 2.246 11.478 -0.861 1.00 84.44 85 LEU A O 1
ATOM 710 N N . GLU A 1 86 ? 3.554 12.486 0.681 1.00 84.56 86 GLU A N 1
ATOM 711 C CA . GLU A 1 86 ? 4.802 12.461 -0.083 1.00 84.56 86 GLU A CA 1
ATOM 712 C C . GLU A 1 86 ? 5.764 11.433 0.519 1.00 84.56 86 GLU A 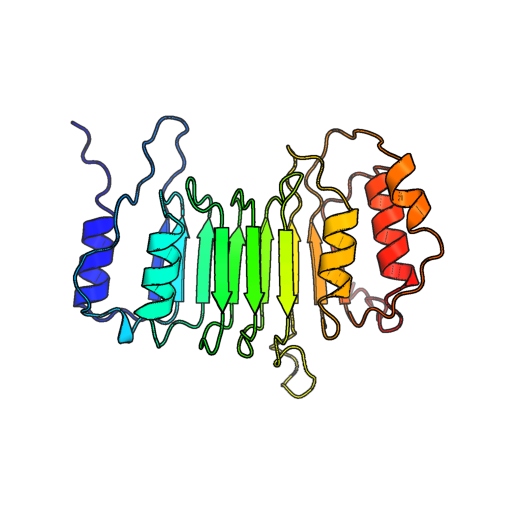C 1
ATOM 714 O O . GLU A 1 86 ? 6.431 10.700 -0.215 1.00 84.56 86 GLU A O 1
ATOM 719 N N . ASN A 1 87 ? 5.797 11.320 1.854 1.00 84.69 87 ASN A N 1
ATOM 720 C CA . ASN A 1 87 ? 6.715 10.448 2.578 1.00 84.69 87 ASN A CA 1
ATOM 721 C C . ASN A 1 87 ? 5.959 9.504 3.516 1.00 84.69 87 ASN A C 1
ATOM 723 O O . ASN A 1 87 ? 5.631 9.824 4.663 1.00 84.69 87 ASN A O 1
ATOM 727 N N . ALA A 1 88 ? 5.749 8.276 3.053 1.00 84.56 88 ALA A N 1
ATOM 728 C CA . ALA A 1 88 ? 5.178 7.223 3.877 1.00 84.56 88 ALA A CA 1
ATOM 729 C C . ALA A 1 88 ? 6.286 6.494 4.651 1.00 84.56 88 ALA A C 1
ATOM 731 O O . ALA A 1 88 ? 7.180 5.893 4.058 1.00 84.56 88 ALA A O 1
ATOM 732 N N . SER A 1 89 ? 6.217 6.514 5.983 1.00 87.31 89 SER A N 1
ATOM 733 C CA . SER A 1 89 ? 7.165 5.804 6.849 1.00 87.31 89 SER A CA 1
ATOM 734 C C . SER A 1 89 ? 6.437 4.860 7.802 1.00 87.31 89 SER A C 1
ATOM 736 O O . SER A 1 89 ? 5.589 5.289 8.579 1.00 87.31 89 SER A O 1
ATOM 738 N N . ILE A 1 90 ? 6.754 3.572 7.757 1.00 85.56 90 ILE A N 1
ATOM 739 C CA . ILE A 1 90 ? 6.296 2.575 8.723 1.00 85.56 90 ILE A CA 1
ATOM 740 C C . ILE A 1 90 ? 7.539 1.983 9.359 1.00 85.56 90 ILE A C 1
ATOM 742 O O . ILE A 1 90 ? 8.284 1.258 8.705 1.00 85.56 90 ILE A O 1
ATOM 746 N N . VAL A 1 91 ? 7.763 2.293 10.631 1.00 80.38 91 VAL A N 1
ATOM 747 C CA . VAL A 1 91 ? 8.906 1.777 11.382 1.00 80.38 91 VAL A CA 1
ATOM 748 C C . VAL A 1 91 ? 8.407 1.092 12.644 1.00 80.38 91 VAL A C 1
ATOM 750 O O . VAL A 1 91 ? 7.719 1.700 13.461 1.00 80.38 91 VAL A O 1
ATOM 753 N N . GLY A 1 92 ? 8.782 -0.174 12.809 1.00 77.94 92 GLY A N 1
ATOM 754 C CA . GLY A 1 92 ? 8.492 -0.957 14.005 1.00 77.94 92 GLY A CA 1
ATOM 755 C C . GLY A 1 92 ? 7.234 -1.820 13.908 1.00 77.94 92 GLY A C 1
ATOM 756 O O . GLY A 1 92 ? 6.690 -2.093 12.837 1.00 77.94 92 GLY A O 1
ATOM 757 N N . HIS A 1 93 ? 6.788 -2.303 15.068 1.00 71.06 93 HIS A N 1
ATOM 758 C CA . HIS A 1 93 ? 5.721 -3.292 15.161 1.00 71.06 93 HIS A CA 1
ATOM 759 C C . HIS A 1 93 ? 4.343 -2.669 14.924 1.00 71.06 93 HIS A C 1
ATOM 761 O O . HIS A 1 93 ? 3.769 -2.043 15.810 1.00 71.06 93 HIS A O 1
ATOM 767 N N . SER A 1 94 ? 3.789 -2.919 13.740 1.00 80.88 94 SER A N 1
ATOM 768 C CA . SER A 1 94 ? 2.389 -2.652 13.413 1.00 80.88 94 SER A CA 1
ATOM 769 C C . SER A 1 94 ? 1.604 -3.960 13.250 1.00 80.88 94 SER A C 1
ATOM 771 O O . SER A 1 94 ? 2.173 -5.003 12.902 1.00 80.88 94 SER A O 1
ATOM 773 N N . LYS A 1 95 ? 0.288 -3.919 13.495 1.00 87.75 95 LYS A N 1
ATOM 774 C CA . LYS A 1 95 ? -0.644 -4.999 13.120 1.00 87.75 95 LYS A CA 1
ATOM 775 C C . LYS A 1 95 ? -1.045 -4.947 11.647 1.00 87.75 95 LYS A C 1
ATOM 777 O O . LYS A 1 95 ? -1.707 -5.871 11.181 1.00 87.75 95 LYS A O 1
ATOM 782 N N . LEU A 1 96 ? -0.606 -3.917 10.926 1.00 89.94 96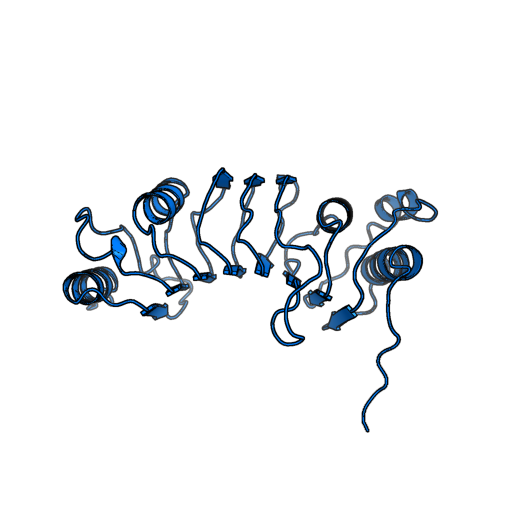 LEU A N 1
ATOM 783 C CA . LEU A 1 96 ? -0.944 -3.701 9.533 1.00 89.94 96 LEU A CA 1
ATOM 784 C C . LEU A 1 96 ? -0.493 -4.886 8.673 1.00 89.94 96 LEU A C 1
ATOM 786 O O . LEU A 1 96 ? 0.685 -5.243 8.647 1.00 89.94 96 LEU A O 1
ATOM 790 N N . LYS A 1 97 ? -1.457 -5.490 7.979 1.00 88.94 97 LYS A N 1
ATOM 791 C CA . LYS A 1 97 ? -1.292 -6.613 7.050 1.00 88.94 97 LYS A CA 1
ATOM 792 C C . LYS A 1 97 ? -1.391 -6.151 5.603 1.00 88.94 97 LYS A C 1
ATOM 794 O O . LYS A 1 97 ? -0.678 -6.678 4.753 1.00 88.94 97 LYS A O 1
ATOM 799 N N . HIS A 1 98 ? -2.254 -5.179 5.322 1.00 88.12 98 HIS A N 1
ATOM 800 C CA . HIS A 1 98 ? -2.510 -4.686 3.975 1.00 88.12 98 HIS A CA 1
ATOM 801 C C . HIS A 1 98 ? -2.282 -3.182 3.922 1.00 88.12 98 HIS A C 1
ATOM 803 O O . HIS A 1 98 ? -2.897 -2.435 4.680 1.00 88.12 98 HIS A O 1
ATOM 809 N N . LEU A 1 99 ? -1.405 -2.753 3.021 1.00 88.25 99 LEU A N 1
ATOM 810 C CA . LEU A 1 99 ? -1.137 -1.349 2.768 1.00 88.25 99 LEU A CA 1
ATOM 811 C C . LEU A 1 99 ? -1.245 -1.067 1.278 1.00 88.25 99 LEU A C 1
ATOM 813 O O . LEU A 1 99 ? -0.613 -1.744 0.468 1.00 88.25 99 LEU A O 1
ATOM 817 N N . ASP A 1 100 ? -2.035 -0.064 0.932 1.00 86.25 100 ASP A N 1
ATOM 818 C CA . ASP A 1 100 ? -2.295 0.308 -0.449 1.00 86.25 100 ASP A CA 1
ATOM 819 C C . ASP A 1 100 ? -2.169 1.821 -0.624 1.00 86.25 100 ASP A C 1
ATOM 821 O O . ASP A 1 100 ? -2.908 2.597 -0.016 1.00 86.25 100 ASP A O 1
ATOM 825 N N . PHE A 1 101 ? -1.214 2.225 -1.456 1.00 80.81 101 PHE A N 1
ATOM 826 C CA . PHE A 1 101 ? -0.979 3.605 -1.861 1.00 80.81 101 PHE A CA 1
ATOM 827 C C . PHE A 1 101 ? -1.397 3.838 -3.320 1.00 80.81 101 PHE A C 1
ATOM 829 O O . PHE A 1 101 ? -0.697 4.513 -4.083 1.00 80.81 101 PHE A O 1
ATOM 836 N N . SER A 1 102 ? -2.523 3.257 -3.729 1.00 74.38 102 SER A N 1
ATOM 837 C CA . SER A 1 102 ? -3.104 3.440 -5.056 1.00 74.38 102 SER A CA 1
ATOM 838 C C . SER A 1 102 ? -3.238 4.919 -5.422 1.00 74.38 102 SER A C 1
ATOM 840 O O . SER A 1 102 ? -3.725 5.752 -4.656 1.00 74.38 102 SER A O 1
ATOM 842 N N . TYR A 1 103 ? -2.785 5.260 -6.625 1.00 72.06 103 TYR A N 1
ATOM 843 C CA . TYR A 1 103 ? -2.821 6.617 -7.171 1.00 72.06 103 TYR A CA 1
ATOM 844 C C . TYR A 1 103 ? -2.136 7.700 -6.317 1.00 72.06 103 TYR A C 1
ATOM 846 O O . TYR A 1 103 ? -2.419 8.885 -6.480 1.00 72.06 103 TYR A O 1
ATOM 854 N N . SER A 1 104 ? -1.223 7.318 -5.421 1.00 71.81 104 SER A N 1
ATOM 855 C CA . SER A 1 104 ? -0.389 8.262 -4.668 1.00 71.81 104 SER A CA 1
ATOM 856 C C . SER A 1 104 ? 0.785 8.781 -5.501 1.00 71.81 104 SER A C 1
ATOM 858 O O . SER A 1 104 ? 1.177 8.169 -6.493 1.00 71.81 104 SER A O 1
ATOM 860 N N . ARG A 1 105 ? 1.346 9.925 -5.099 1.00 72.12 105 ARG A N 1
ATOM 861 C CA . ARG A 1 105 ? 2.615 10.451 -5.619 1.00 72.12 105 ARG A CA 1
ATOM 862 C C . ARG A 1 105 ? 3.617 10.506 -4.474 1.00 72.12 105 ARG A C 1
ATOM 864 O O . ARG A 1 105 ? 3.824 11.556 -3.882 1.00 72.12 105 ARG A O 1
ATOM 871 N N . LEU A 1 106 ? 4.172 9.348 -4.134 1.00 74.38 106 LEU A N 1
ATOM 872 C CA . LEU A 1 106 ? 5.155 9.247 -3.061 1.00 74.38 106 LEU A CA 1
ATOM 873 C C . LEU A 1 106 ? 6.558 9.547 -3.587 1.00 74.38 106 LEU A C 1
ATOM 875 O O . LEU A 1 106 ? 7.020 8.905 -4.531 1.00 74.38 106 LEU A O 1
ATOM 879 N N . ASP A 1 107 ? 7.257 10.442 -2.902 1.00 75.88 107 ASP A N 1
ATOM 880 C CA . ASP A 1 107 ? 8.678 10.725 -3.111 1.00 75.88 107 ASP A CA 1
ATOM 881 C C . ASP A 1 107 ? 9.563 9.817 -2.252 1.00 75.88 107 ASP A C 1
ATOM 883 O O . ASP A 1 107 ? 10.707 9.515 -2.592 1.00 75.88 107 ASP A O 1
ATOM 887 N N . SER A 1 108 ? 9.039 9.318 -1.134 1.00 73.06 108 SER A N 1
ATOM 888 C CA . SER A 1 108 ? 9.751 8.356 -0.303 1.00 73.06 108 SER A CA 1
ATOM 889 C C . SER A 1 108 ? 8.799 7.377 0.358 1.00 73.06 108 SER A C 1
ATOM 891 O O . SER A 1 108 ? 7.720 7.732 0.837 1.00 73.06 108 SER A O 1
ATOM 893 N N . ASN A 1 109 ? 9.215 6.116 0.411 1.00 72.31 109 ASN A N 1
ATOM 894 C CA . ASN A 1 109 ? 8.494 5.078 1.122 1.00 72.31 109 ASN A CA 1
ATOM 895 C C . ASN A 1 109 ? 9.476 4.224 1.931 1.00 72.31 109 ASN A C 1
ATOM 897 O O . ASN A 1 109 ? 10.273 3.460 1.386 1.00 72.31 109 ASN A O 1
ATOM 901 N N . VAL A 1 110 ? 9.445 4.368 3.251 1.00 77.81 110 VAL A N 1
ATOM 902 C CA . VAL A 1 110 ? 10.333 3.654 4.169 1.00 77.81 110 VAL A CA 1
ATOM 903 C C . VAL A 1 110 ? 9.497 2.696 5.001 1.00 77.81 110 VAL A C 1
ATOM 905 O O . VAL A 1 110 ? 8.777 3.116 5.897 1.00 77.81 110 VAL A O 1
ATOM 908 N N . ILE A 1 111 ? 9.607 1.396 4.743 1.00 80.12 111 ILE A N 1
ATOM 909 C CA . ILE A 1 111 ? 8.926 0.353 5.517 1.00 80.12 111 ILE A CA 1
ATOM 910 C C . ILE A 1 111 ? 9.989 -0.541 6.150 1.00 80.12 111 ILE A C 1
ATOM 912 O O . ILE A 1 111 ? 10.674 -1.320 5.481 1.00 80.12 111 ILE A O 1
ATOM 916 N N . ARG A 1 112 ? 10.132 -0.434 7.470 1.00 77.81 112 ARG A N 1
ATOM 917 C CA . ARG A 1 112 ? 11.115 -1.174 8.262 1.00 77.81 112 ARG A CA 1
ATOM 918 C C . ARG A 1 112 ? 10.448 -1.886 9.426 1.00 77.81 112 ARG A C 1
ATOM 920 O O . ARG A 1 112 ? 9.602 -1.314 10.106 1.00 77.81 112 ARG A O 1
ATOM 927 N N . ASP A 1 113 ? 10.844 -3.133 9.659 1.00 75.12 113 ASP A N 1
ATOM 928 C CA . ASP A 1 113 ? 10.363 -3.956 10.778 1.00 75.12 113 ASP A CA 1
ATOM 929 C C . ASP A 1 113 ? 8.831 -4.157 10.797 1.00 75.12 113 ASP A C 1
ATOM 931 O O . ASP A 1 113 ? 8.255 -4.565 11.808 1.00 75.12 113 ASP A O 1
ATOM 935 N N . ALA A 1 114 ? 8.161 -3.928 9.660 1.00 77.56 114 ALA A N 1
ATOM 936 C CA . ALA A 1 114 ? 6.721 -4.105 9.475 1.00 77.56 114 ALA A CA 1
ATOM 937 C C . ALA A 1 114 ? 6.368 -5.590 9.302 1.00 77.56 114 ALA A C 1
ATOM 939 O O . ALA A 1 114 ? 5.817 -6.021 8.293 1.00 77.56 114 ALA A O 1
ATOM 940 N N . ILE A 1 115 ? 6.715 -6.401 10.298 1.00 75.81 115 ILE A N 1
ATOM 941 C CA . ILE A 1 115 ? 6.674 -7.865 10.229 1.00 75.81 115 ILE A CA 1
ATOM 942 C C . ILE A 1 115 ? 5.286 -8.454 9.980 1.00 75.81 115 ILE A C 1
ATOM 944 O O . ILE A 1 115 ? 5.192 -9.625 9.644 1.00 75.81 115 ILE A O 1
ATOM 948 N N . SER A 1 116 ? 4.214 -7.695 10.192 1.00 83.06 116 SER A N 1
ATOM 949 C CA . SER A 1 116 ? 2.842 -8.158 9.964 1.00 83.06 116 SER A CA 1
ATOM 950 C C . SER A 1 116 ? 2.372 -7.959 8.526 1.00 83.06 116 SER A C 1
ATOM 952 O O . SER A 1 116 ? 1.342 -8.527 8.171 1.00 83.06 116 SER A O 1
ATOM 954 N N . LEU A 1 117 ? 3.105 -7.188 7.715 1.00 81.44 117 LEU A N 1
ATOM 955 C CA . LEU A 1 117 ? 2.687 -6.786 6.377 1.00 81.44 117 LEU A CA 1
ATOM 956 C C . LEU A 1 117 ? 2.737 -7.978 5.407 1.00 81.44 117 LEU A C 1
ATOM 958 O O . LEU A 1 117 ? 3.774 -8.616 5.237 1.00 81.44 117 LEU A O 1
ATOM 962 N N . VAL A 1 118 ? 1.596 -8.266 4.782 1.00 81.38 118 VAL A N 1
ATOM 963 C CA . VAL A 1 118 ? 1.365 -9.375 3.835 1.00 81.38 118 VAL A CA 1
ATOM 964 C C . VAL A 1 118 ? 1.165 -8.857 2.411 1.00 81.38 118 VAL A C 1
ATOM 966 O O . VAL A 1 118 ? 1.543 -9.520 1.444 1.00 81.38 118 VAL A O 1
ATOM 969 N N . SER A 1 119 ? 0.547 -7.682 2.283 1.00 78.56 119 SER A N 1
ATOM 970 C CA . SER A 1 119 ? 0.217 -7.061 1.006 1.00 78.56 119 SER A CA 1
ATOM 971 C C . SER A 1 119 ? 0.680 -5.617 0.986 1.00 78.56 119 SER A C 1
ATOM 973 O O . SER A 1 119 ? 0.327 -4.841 1.877 1.00 78.56 119 SER A O 1
ATOM 975 N N . LEU A 1 120 ? 1.405 -5.263 -0.068 1.00 82.00 120 LEU A N 1
ATOM 976 C CA . LEU A 1 120 ? 1.804 -3.896 -0.362 1.00 82.00 120 LEU A CA 1
ATOM 977 C C . LEU A 1 120 ? 1.424 -3.574 -1.808 1.00 82.00 120 LEU A C 1
ATOM 979 O O . LEU A 1 120 ? 1.841 -4.277 -2.729 1.00 82.00 120 LEU A O 1
ATOM 983 N N . ALA A 1 121 ? 0.632 -2.526 -1.991 1.00 78.56 121 ALA A N 1
ATOM 984 C CA . ALA A 1 121 ? 0.331 -1.959 -3.295 1.00 78.56 121 ALA A CA 1
ATOM 985 C C . ALA A 1 121 ? 0.930 -0.554 -3.380 1.00 78.56 121 ALA A C 1
ATOM 987 O O . ALA A 1 121 ? 0.656 0.311 -2.545 1.00 78.56 121 ALA A O 1
ATOM 988 N N . LEU A 1 122 ? 1.792 -0.350 -4.375 1.00 74.38 122 LEU A N 1
ATOM 989 C CA . LEU A 1 122 ? 2.442 0.927 -4.649 1.00 74.38 122 LEU A CA 1
ATOM 990 C C . LEU A 1 122 ? 2.072 1.381 -6.057 1.00 74.38 122 LEU A C 1
ATOM 992 O O . LEU A 1 122 ? 2.210 0.622 -7.021 1.00 74.38 122 LEU A O 1
ATOM 996 N N . TYR A 1 123 ? 1.636 2.633 -6.158 1.00 67.19 123 TYR A N 1
ATOM 997 C CA . TYR A 1 123 ? 1.330 3.290 -7.418 1.00 67.19 123 TYR A CA 1
ATOM 998 C C . TYR A 1 123 ? 2.283 4.463 -7.630 1.00 67.19 123 TYR A C 1
ATOM 1000 O O . TYR A 1 123 ? 2.558 5.197 -6.688 1.00 67.19 123 TYR A O 1
ATOM 1008 N N . SER A 1 124 ? 2.754 4.657 -8.864 1.00 58.16 124 SER A N 1
ATOM 1009 C CA . SER A 1 124 ? 3.559 5.821 -9.267 1.00 58.16 124 SER A CA 1
ATOM 1010 C C . SER A 1 124 ? 4.781 6.103 -8.385 1.00 58.16 124 SER A C 1
ATOM 1012 O O . SER A 1 124 ? 4.813 7.076 -7.634 1.00 58.16 124 SER A O 1
ATOM 1014 N N . LEU A 1 125 ? 5.843 5.314 -8.555 1.00 59.03 125 LEU A N 1
ATOM 1015 C CA . LEU A 1 125 ? 7.168 5.713 -8.075 1.00 59.03 125 LEU A CA 1
ATOM 1016 C C . LEU A 1 125 ? 7.668 6.866 -8.961 1.00 59.03 125 LEU A C 1
ATOM 1018 O O . LEU A 1 125 ? 7.930 6.647 -10.148 1.00 59.03 125 LEU A O 1
ATOM 1022 N N . SER A 1 126 ? 7.737 8.082 -8.411 1.00 56.69 126 SER A N 1
ATOM 1023 C CA . SER A 1 126 ? 8.308 9.252 -9.090 1.00 56.69 126 SER A CA 1
ATOM 1024 C C . SER A 1 126 ? 9.804 9.049 -9.377 1.00 56.69 126 SER A C 1
ATOM 1026 O O . SER A 1 126 ? 10.471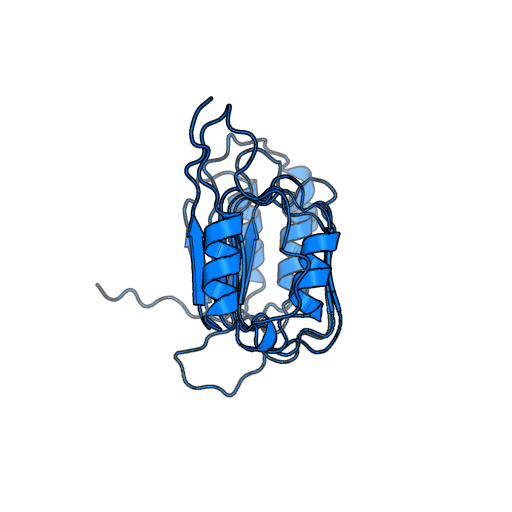 8.204 -8.764 1.00 56.69 126 SER A O 1
ATOM 1028 N N . ASP A 1 127 ? 10.355 9.808 -10.328 1.00 49.84 127 ASP A N 1
ATOM 1029 C CA . ASP A 1 127 ? 11.804 9.848 -10.534 1.00 49.84 127 ASP A CA 1
ATOM 1030 C C . ASP A 1 127 ? 12.482 10.396 -9.272 1.00 49.84 127 ASP A C 1
ATOM 1032 O O . ASP A 1 127 ? 12.241 11.526 -8.859 1.00 49.84 127 ASP A O 1
ATOM 1036 N N . GLY A 1 128 ? 13.315 9.564 -8.643 1.00 53.34 128 GLY A N 1
ATOM 1037 C CA . GLY A 1 128 ? 13.928 9.853 -7.344 1.00 53.34 128 GLY A CA 1
ATOM 1038 C C . GLY A 1 128 ? 13.217 9.218 -6.147 1.00 53.34 128 GLY A C 1
ATOM 1039 O O . GLY A 1 128 ? 13.744 9.309 -5.038 1.00 53.34 128 GLY A O 1
ATOM 1040 N N . CYS A 1 129 ? 12.093 8.519 -6.358 1.00 59.16 129 CYS A N 1
ATOM 1041 C CA . CYS A 1 129 ? 11.384 7.843 -5.280 1.00 59.16 129 CYS A CA 1
ATOM 1042 C C . CYS A 1 129 ? 12.277 6.804 -4.592 1.00 59.16 129 CYS A C 1
ATOM 1044 O O . CYS A 1 129 ? 12.727 5.831 -5.210 1.00 59.16 129 CYS A O 1
ATOM 1046 N N . SER A 1 130 ? 12.532 6.996 -3.296 1.00 60.75 130 SER A N 1
ATOM 1047 C CA . SER A 1 130 ? 13.328 6.053 -2.514 1.00 60.75 130 SER A CA 1
ATOM 1048 C C . SER A 1 130 ? 12.408 5.086 -1.777 1.00 60.75 130 SER A C 1
ATOM 1050 O O . SER A 1 130 ? 11.745 5.469 -0.815 1.00 60.75 130 SER A O 1
ATOM 1052 N N . VAL A 1 131 ? 12.366 3.826 -2.222 1.00 62.78 131 VAL A N 1
ATOM 1053 C CA . VAL A 1 131 ? 11.671 2.762 -1.487 1.00 62.78 131 VAL A CA 1
ATOM 1054 C C . VAL A 1 131 ? 12.682 1.945 -0.696 1.00 62.78 131 VAL A C 1
ATOM 1056 O O . VAL A 1 131 ? 13.601 1.349 -1.259 1.00 62.78 131 VAL A O 1
ATOM 1059 N N . GLN A 1 132 ? 12.523 1.920 0.623 1.00 65.00 132 GLN A N 1
ATOM 1060 C CA . GLN A 1 132 ? 13.367 1.160 1.535 1.00 65.00 132 GLN A CA 1
ATOM 1061 C C . GLN A 1 132 ? 12.520 0.137 2.274 1.00 65.00 132 GLN A C 1
ATOM 1063 O O . GLN A 1 132 ? 11.782 0.489 3.190 1.00 65.00 132 GLN A O 1
ATOM 1068 N N . LEU A 1 133 ? 12.662 -1.130 1.890 1.00 66.62 133 LEU A N 1
ATOM 1069 C CA . LEU A 1 133 ? 12.047 -2.259 2.579 1.00 66.62 133 LEU A CA 1
ATOM 1070 C C . LEU A 1 133 ? 13.123 -3.013 3.363 1.00 66.62 133 LEU A C 1
ATOM 1072 O O . LEU A 1 133 ? 14.106 -3.470 2.778 1.00 66.62 133 LEU A O 1
ATOM 1076 N N . SER A 1 134 ? 12.959 -3.159 4.679 1.00 62.34 134 SER A N 1
ATOM 1077 C CA . SER A 1 134 ? 13.871 -3.974 5.494 1.00 62.34 134 SER A CA 1
ATOM 1078 C C . SER A 1 134 ? 13.149 -4.727 6.608 1.00 62.34 134 SER A C 1
ATOM 1080 O O . SER A 1 134 ? 12.316 -4.157 7.307 1.00 62.34 134 SER A O 1
ATOM 1082 N N . ASN A 1 135 ? 13.526 -5.992 6.820 1.00 60.53 135 ASN A N 1
ATOM 1083 C CA . ASN A 1 135 ? 13.051 -6.832 7.928 1.00 60.53 135 ASN A CA 1
ATOM 1084 C C . ASN A 1 135 ? 11.513 -7.003 8.008 1.00 60.53 135 ASN A C 1
ATOM 1086 O O . ASN A 1 135 ? 10.905 -6.943 9.075 1.00 60.53 135 ASN A O 1
ATOM 1090 N N . ILE A 1 136 ? 10.860 -7.223 6.865 1.00 59.97 136 ILE A N 1
ATOM 1091 C CA . ILE A 1 136 ? 9.413 -7.484 6.772 1.00 59.97 136 ILE A CA 1
ATOM 1092 C C . ILE A 1 136 ? 9.186 -9.001 6.942 1.00 59.97 136 ILE A C 1
ATOM 1094 O O . ILE A 1 136 ? 9.147 -9.770 5.984 1.00 59.97 136 ILE A O 1
ATOM 1098 N N . LEU A 1 137 ? 9.137 -9.455 8.200 1.00 49.44 137 LEU A N 1
ATOM 1099 C CA . LEU A 1 137 ? 9.324 -10.858 8.613 1.00 49.44 137 LEU A CA 1
ATOM 1100 C C . LEU A 1 137 ? 8.116 -11.818 8.444 1.00 49.44 137 LEU A C 1
ATOM 1102 O O . LEU A 1 137 ? 8.090 -12.867 9.083 1.00 49.44 137 LEU A O 1
ATOM 1106 N N . LYS A 1 138 ? 7.129 -11.535 7.584 1.00 49.88 138 LYS A N 1
ATOM 1107 C CA . LYS A 1 138 ? 6.047 -12.501 7.255 1.00 49.88 138 LYS A CA 1
ATOM 1108 C C . LYS A 1 138 ? 5.833 -12.768 5.777 1.00 49.88 138 LYS A C 1
ATOM 1110 O O . LYS A 1 138 ? 4.871 -13.432 5.407 1.00 49.88 138 LYS A O 1
ATOM 1115 N N . LEU A 1 139 ? 6.808 -12.417 4.952 1.00 46.97 139 LEU A N 1
ATOM 1116 C CA . LEU A 1 139 ? 6.880 -13.000 3.621 1.00 46.97 139 LEU A CA 1
ATOM 1117 C C . LEU A 1 139 ? 7.296 -14.507 3.668 1.00 46.97 139 LEU A C 1
ATOM 1119 O O . LEU A 1 139 ? 7.396 -15.184 2.654 1.00 46.97 139 LEU A O 1
ATOM 1123 N N . THR A 1 140 ? 7.518 -15.089 4.851 1.00 31.47 140 THR A N 1
ATOM 1124 C CA . THR A 1 140 ? 7.974 -16.473 5.048 1.00 31.47 140 THR A CA 1
ATOM 1125 C C . THR A 1 140 ? 6.854 -17.522 5.027 1.00 31.47 140 THR A C 1
ATOM 1127 O O . THR A 1 140 ? 5.803 -17.406 5.652 1.00 31.47 140 THR A O 1
ATOM 1130 N N . THR A 1 141 ? 7.168 -18.610 4.327 1.00 31.83 141 THR A N 1
ATOM 1131 C CA . THR A 1 141 ? 6.486 -19.903 4.199 1.00 31.83 141 THR A CA 1
ATOM 1132 C C . THR A 1 141 ? 5.874 -20.457 5.492 1.00 31.83 141 THR A C 1
ATOM 1134 O O . THR A 1 141 ? 6.592 -20.672 6.467 1.00 31.83 141 THR A O 1
ATOM 1137 N N . GLY A 1 142 ? 4.579 -20.802 5.461 1.00 28.16 142 GLY A N 1
ATOM 1138 C CA . GLY A 1 142 ? 3.938 -21.591 6.527 1.00 28.16 142 GLY A CA 1
ATOM 1139 C C . GLY A 1 142 ? 2.417 -21.464 6.680 1.00 28.16 142 GLY A C 1
ATOM 1140 O O . GLY A 1 142 ? 1.857 -22.119 7.553 1.00 28.16 142 GLY A O 1
ATOM 1141 N N . MET A 1 143 ? 1.736 -20.651 5.868 1.00 27.59 143 MET A N 1
ATOM 1142 C CA . MET A 1 143 ? 0.291 -20.411 5.995 1.00 27.59 143 MET A CA 1
ATOM 1143 C C . MET A 1 143 ? -0.534 -21.145 4.920 1.00 27.59 143 MET A C 1
ATOM 1145 O O . MET A 1 143 ? -0.026 -21.414 3.826 1.00 27.59 143 MET A O 1
ATOM 1149 N N . PRO A 1 144 ? -1.803 -21.494 5.215 1.00 29.73 144 PRO A N 1
ATOM 1150 C CA . PRO A 1 144 ? -2.707 -22.137 4.267 1.00 29.73 144 PRO A CA 1
ATOM 1151 C C . PRO A 1 144 ? -2.855 -21.312 2.981 1.00 29.73 144 PRO A C 1
ATOM 1153 O O . PRO A 1 144 ? -2.832 -20.085 2.996 1.00 29.73 144 PRO A O 1
ATOM 1156 N N . SER A 1 145 ? -3.020 -22.024 1.863 1.00 37.53 145 SER A N 1
ATOM 1157 C CA . SER A 1 145 ? -2.932 -21.565 0.461 1.00 37.53 145 SER A CA 1
ATOM 1158 C C . SER A 1 145 ? -3.723 -20.310 0.030 1.00 37.53 145 SER A C 1
ATOM 1160 O O . SER A 1 145 ? -3.572 -19.885 -1.120 1.00 37.53 145 SER A O 1
ATOM 1162 N N . CYS A 1 146 ? -4.529 -19.713 0.914 1.00 30.02 146 CYS A N 1
ATOM 1163 C CA . CYS A 1 146 ? -5.355 -18.532 0.666 1.00 30.02 146 CYS A CA 1
ATOM 1164 C C . CYS A 1 146 ? -4.693 -17.184 1.017 1.00 30.02 146 CYS A C 1
ATOM 1166 O O . CYS A 1 146 ? -5.127 -16.171 0.479 1.00 30.02 146 CYS A O 1
ATOM 1168 N N . MET A 1 147 ? -3.638 -17.137 1.844 1.00 37.47 147 MET A N 1
ATOM 1169 C CA . MET A 1 147 ? -2.900 -15.895 2.142 1.00 37.47 147 MET A CA 1
ATOM 1170 C C . MET A 1 147 ? -1.503 -15.950 1.524 1.00 37.47 147 MET A C 1
ATOM 1172 O O . MET A 1 147 ? -0.532 -16.330 2.172 1.00 37.47 147 MET A O 1
ATOM 1176 N N . ARG A 1 148 ? -1.412 -15.639 0.227 1.00 51.31 148 ARG A N 1
ATOM 1177 C CA . ARG A 1 148 ? -0.124 -15.534 -0.473 1.00 51.31 148 ARG A CA 1
ATOM 1178 C C . ARG A 1 148 ? 0.436 -14.134 -0.298 1.00 51.31 148 ARG A C 1
ATOM 1180 O O . ARG A 1 148 ? -0.285 -13.165 -0.530 1.00 51.31 148 ARG A O 1
ATOM 1187 N N . ASN A 1 149 ? 1.716 -14.065 0.031 1.00 57.97 149 ASN A N 1
ATOM 1188 C CA . ASN A 1 149 ? 2.494 -12.839 0.087 1.00 57.97 149 ASN A CA 1
ATOM 1189 C C . ASN A 1 149 ? 2.518 -12.150 -1.278 1.00 57.97 149 ASN A C 1
ATOM 1191 O O . ASN A 1 149 ? 2.969 -12.745 -2.264 1.00 57.97 149 ASN A O 1
ATOM 1195 N N . GLN A 1 150 ? 1.984 -10.931 -1.334 1.00 62.00 150 GLN A N 1
ATOM 1196 C CA . GLN A 1 150 ? 1.641 -10.251 -2.580 1.00 62.00 150 GLN A CA 1
ATOM 1197 C C . GLN A 1 150 ? 2.218 -8.840 -2.624 1.00 62.00 150 GLN A C 1
ATOM 1199 O O . GLN A 1 150 ? 2.003 -8.029 -1.725 1.00 62.00 150 GLN A O 1
ATOM 1204 N N . LEU A 1 151 ? 2.924 -8.556 -3.712 1.00 68.50 151 LEU A N 1
ATOM 1205 C CA . LEU A 1 151 ? 3.362 -7.218 -4.080 1.00 68.50 151 LEU A CA 1
ATOM 1206 C C . LEU A 1 151 ? 2.673 -6.875 -5.393 1.00 68.50 151 LEU A C 1
ATOM 1208 O O . LEU A 1 151 ? 2.884 -7.558 -6.400 1.00 68.50 151 LEU A O 1
ATOM 1212 N N . GLN A 1 152 ? 1.846 -5.836 -5.355 1.00 68.50 152 GLN A N 1
ATOM 1213 C CA . GLN A 1 152 ? 1.240 -5.268 -6.546 1.00 68.50 152 GLN A CA 1
ATOM 1214 C C . GLN A 1 152 ? 1.941 -3.955 -6.865 1.00 68.50 152 GLN A C 1
ATOM 1216 O O . GLN A 1 152 ? 2.009 -3.042 -6.041 1.00 68.50 152 GLN A O 1
ATOM 1221 N N . ILE A 1 153 ? 2.484 -3.883 -8.070 1.00 66.19 153 ILE A N 1
ATOM 1222 C CA . ILE A 1 153 ? 3.166 -2.707 -8.580 1.00 66.19 153 ILE A CA 1
ATOM 1223 C C . ILE A 1 153 ? 2.369 -2.209 -9.772 1.00 66.19 153 ILE A C 1
ATOM 1225 O O . ILE A 1 153 ? 2.195 -2.932 -10.755 1.00 66.19 153 ILE A O 1
ATOM 1229 N N . ILE A 1 154 ? 1.935 -0.957 -9.694 1.00 61.19 154 ILE A N 1
ATOM 1230 C CA . ILE A 1 154 ? 1.296 -0.264 -10.808 1.00 61.19 154 ILE A CA 1
ATOM 1231 C C . ILE A 1 154 ? 2.145 0.980 -11.108 1.00 61.19 154 ILE A C 1
ATOM 1233 O O . ILE A 1 154 ? 2.025 2.003 -10.425 1.00 61.19 154 ILE A O 1
ATOM 1237 N N . PRO A 1 155 ? 3.076 0.908 -12.076 1.00 57.69 155 PRO A N 1
ATOM 1238 C CA . PRO A 1 155 ? 3.813 2.076 -12.542 1.00 57.69 155 PRO A CA 1
ATOM 1239 C C . PRO A 1 155 ? 2.847 3.177 -13.006 1.00 57.69 155 PRO A C 1
ATOM 1241 O O . PRO A 1 155 ? 1.724 2.896 -13.418 1.00 57.69 155 PRO A O 1
ATOM 1244 N N . SER A 1 156 ? 3.259 4.442 -12.942 1.00 56.50 156 SER A N 1
ATOM 1245 C CA . SER A 1 156 ? 2.424 5.552 -13.423 1.00 56.50 156 SER A CA 1
ATOM 1246 C C . SER A 1 156 ? 2.500 5.688 -14.942 1.00 56.50 156 SER A C 1
ATOM 1248 O O . SER A 1 156 ? 3.599 5.582 -15.483 1.00 56.50 156 SER A O 1
ATOM 1250 N N . PRO A 1 157 ? 1.392 5.994 -15.645 1.00 51.16 157 PRO A N 1
ATOM 1251 C CA . PRO A 1 157 ? 1.429 6.294 -17.079 1.00 51.16 157 PRO A CA 1
ATOM 1252 C C . PRO A 1 157 ? 2.184 7.585 -17.412 1.00 51.16 157 PRO A C 1
ATOM 1254 O O . PRO A 1 157 ? 2.623 7.756 -18.545 1.00 51.16 157 PRO A O 1
ATOM 1257 N N . TYR A 1 158 ? 2.292 8.508 -16.449 1.00 49.31 158 TYR A N 1
ATOM 1258 C CA . TYR A 1 158 ? 2.796 9.869 -16.672 1.00 49.31 158 TYR A CA 1
ATOM 1259 C C . TYR A 1 158 ? 4.223 10.095 -16.176 1.00 49.31 158 TYR A C 1
ATOM 1261 O O . TYR A 1 158 ? 4.792 11.153 -16.430 1.00 49.31 158 TYR A O 1
ATOM 1269 N N . PHE A 1 159 ? 4.789 9.129 -15.458 1.00 49.56 159 PHE A N 1
ATOM 1270 C CA . PHE A 1 159 ? 6.170 9.186 -15.007 1.00 49.56 159 PHE A CA 1
ATOM 1271 C C . PHE A 1 159 ? 6.948 8.088 -15.703 1.00 49.56 159 PHE A C 1
ATOM 1273 O O . PHE A 1 159 ? 6.469 6.959 -15.826 1.00 49.56 159 PHE A O 1
ATOM 1280 N N . LEU A 1 160 ? 8.161 8.423 -16.133 1.00 51.03 160 LEU A N 1
ATOM 1281 C CA . LEU A 1 160 ? 9.155 7.439 -16.517 1.00 51.03 160 LEU A CA 1
ATOM 1282 C C . LEU A 1 160 ? 9.490 6.651 -15.257 1.00 51.03 160 LEU A C 1
ATOM 1284 O O . LEU A 1 160 ? 10.415 6.988 -14.534 1.00 51.03 160 LEU A O 1
ATOM 1288 N N . CYS A 1 161 ? 8.692 5.639 -14.917 1.00 53.41 161 CYS A N 1
ATOM 1289 C CA . CYS A 1 161 ? 9.041 4.774 -13.808 1.00 53.41 161 CYS A CA 1
ATOM 1290 C C . CYS A 1 161 ? 10.378 4.134 -14.162 1.00 53.41 161 CYS A C 1
ATOM 1292 O O . CYS A 1 161 ? 10.455 3.268 -15.036 1.00 53.41 161 CYS A O 1
ATOM 1294 N N . ASN A 1 162 ? 11.440 4.591 -13.502 1.00 63.12 162 ASN A N 1
ATOM 1295 C CA . ASN A 1 162 ? 12.755 4.033 -13.706 1.00 63.12 162 ASN A CA 1
ATOM 1296 C C . ASN A 1 162 ? 12.711 2.568 -13.260 1.00 63.12 162 ASN A C 1
ATOM 1298 O O . ASN A 1 162 ? 12.622 2.267 -12.065 1.00 63.12 162 ASN A O 1
ATOM 1302 N N . PHE A 1 163 ? 12.765 1.651 -14.228 1.00 70.62 163 PHE A N 1
ATOM 1303 C CA . PHE A 1 163 ? 12.774 0.211 -13.984 1.00 70.62 163 PHE A CA 1
ATOM 1304 C C . PHE A 1 163 ? 13.873 -0.201 -12.996 1.00 70.62 163 PHE A C 1
ATOM 1306 O O . PHE A 1 163 ? 13.708 -1.191 -12.292 1.00 70.62 163 PHE A O 1
ATOM 1313 N N . PHE A 1 164 ? 14.938 0.594 -12.847 1.00 68.81 164 PHE A N 1
ATOM 1314 C CA . PHE A 1 164 ? 15.941 0.442 -11.794 1.00 68.81 164 PHE A CA 1
ATOM 1315 C C . PHE A 1 164 ? 15.330 0.382 -10.384 1.00 68.81 164 PHE A C 1
ATOM 1317 O O . 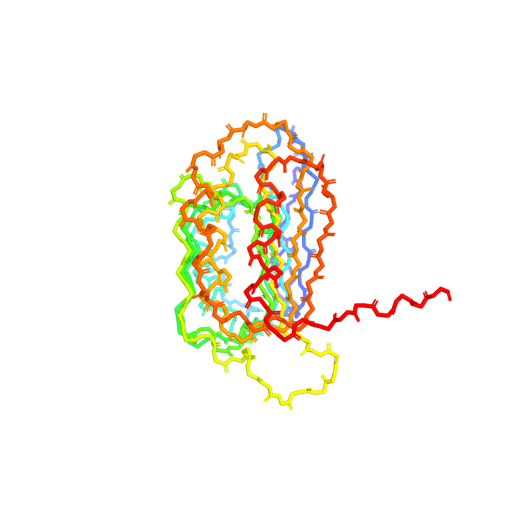PHE A 1 164 ? 15.686 -0.486 -9.586 1.00 68.81 164 PHE A O 1
ATOM 1324 N N . HIS A 1 165 ? 14.402 1.285 -10.060 1.00 67.44 165 HIS A N 1
ATOM 1325 C CA . HIS A 1 165 ? 13.748 1.305 -8.750 1.00 67.44 165 HIS A CA 1
ATOM 1326 C C . HIS A 1 165 ? 12.831 0.096 -8.570 1.00 67.44 165 HIS A C 1
ATOM 1328 O O . HIS A 1 165 ? 12.801 -0.487 -7.488 1.00 67.44 165 HIS A O 1
ATOM 1334 N N . LEU A 1 166 ? 12.157 -0.334 -9.641 1.00 72.38 166 LEU A N 1
ATOM 1335 C CA . LEU A 1 166 ? 11.342 -1.548 -9.633 1.00 72.38 166 LEU A CA 1
ATOM 1336 C C . LEU A 1 166 ? 12.187 -2.801 -9.411 1.00 72.38 166 LEU A C 1
ATOM 1338 O O . LEU A 1 166 ? 11.819 -3.640 -8.594 1.00 72.38 166 LEU A O 1
ATOM 1342 N N . VAL A 1 167 ? 13.344 -2.905 -10.071 1.00 76.31 167 VAL A N 1
ATOM 1343 C CA . VAL A 1 167 ? 14.293 -3.999 -9.847 1.00 76.31 167 VAL A CA 1
ATOM 1344 C C . VAL A 1 167 ? 14.720 -4.030 -8.382 1.00 76.31 167 VAL A C 1
ATOM 1346 O O . VAL A 1 167 ? 14.554 -5.055 -7.730 1.00 76.31 167 VAL A O 1
ATOM 1349 N N . ARG A 1 168 ? 15.185 -2.907 -7.818 1.00 74.44 168 ARG A N 1
ATOM 1350 C CA . ARG A 1 168 ? 15.621 -2.862 -6.409 1.00 74.44 168 ARG A CA 1
ATOM 1351 C C . ARG A 1 168 ? 14.498 -3.189 -5.429 1.00 74.44 168 ARG A C 1
ATOM 1353 O O . ARG A 1 168 ? 14.755 -3.834 -4.417 1.00 74.44 168 ARG A O 1
ATOM 1360 N N . LEU A 1 169 ? 13.272 -2.766 -5.728 1.00 72.88 169 LEU A N 1
ATOM 1361 C CA . LEU A 1 169 ? 12.093 -3.087 -4.929 1.00 72.88 169 LEU A CA 1
ATOM 1362 C C . LEU A 1 169 ? 11.813 -4.593 -4.929 1.00 72.88 169 LEU A C 1
ATOM 1364 O O . LEU A 1 169 ? 11.606 -5.186 -3.872 1.00 72.88 169 LEU A O 1
ATOM 1368 N N . VAL A 1 170 ? 11.833 -5.216 -6.107 1.00 76.75 170 VAL A N 1
ATOM 1369 C CA . VAL A 1 170 ? 11.616 -6.659 -6.250 1.00 76.75 170 VAL A CA 1
ATOM 1370 C C . VAL A 1 170 ? 12.754 -7.448 -5.590 1.00 76.75 170 VAL A C 1
ATOM 1372 O O . VAL A 1 170 ? 12.480 -8.404 -4.870 1.00 76.75 170 VAL A O 1
ATOM 1375 N N . GLU A 1 171 ? 14.009 -7.016 -5.746 1.00 78.06 171 GLU A N 1
ATOM 1376 C CA . GLU A 1 171 ? 15.182 -7.618 -5.090 1.00 78.06 171 GLU A CA 1
ATOM 1377 C C . GLU A 1 171 ? 15.126 -7.503 -3.554 1.00 78.06 171 GLU A C 1
ATOM 1379 O O . GLU A 1 171 ? 15.574 -8.409 -2.851 1.00 78.06 171 GLU A O 1
ATOM 1384 N N . ALA A 1 172 ? 14.551 -6.422 -3.013 1.00 71.69 172 ALA A N 1
ATOM 1385 C CA . ALA A 1 172 ? 14.359 -6.258 -1.570 1.00 71.69 172 ALA A CA 1
ATOM 1386 C C . ALA A 1 172 ? 13.283 -7.205 -0.999 1.00 71.69 172 ALA A C 1
ATOM 1388 O O . ALA A 1 172 ? 13.294 -7.522 0.192 1.00 71.69 172 ALA A O 1
ATOM 1389 N N . CYS A 1 173 ? 12.378 -7.703 -1.844 1.00 71.56 173 CYS A N 1
ATOM 1390 C CA . CYS A 1 173 ? 11.299 -8.619 -1.482 1.00 71.56 173 CYS A CA 1
ATOM 1391 C C . CYS A 1 173 ? 11.729 -10.088 -1.636 1.00 71.56 173 CYS A C 1
ATOM 1393 O O . CYS A 1 173 ? 11.130 -10.855 -2.389 1.00 71.56 173 CYS A O 1
ATOM 1395 N N . THR A 1 174 ? 12.746 -10.510 -0.880 1.00 70.19 174 THR A N 1
ATOM 1396 C CA . THR A 1 174 ? 13.395 -11.838 -0.994 1.00 70.19 174 THR A CA 1
ATOM 1397 C C . THR A 1 174 ? 12.493 -13.041 -0.726 1.00 70.19 174 THR A C 1
ATOM 1399 O O . THR A 1 174 ? 12.879 -14.182 -0.960 1.00 70.19 174 THR A O 1
ATOM 1402 N N . LEU A 1 175 ? 11.264 -12.824 -0.284 1.00 71.00 175 LEU A N 1
ATOM 1403 C CA . LEU A 1 175 ? 10.322 -13.855 0.141 1.00 71.00 175 LEU A CA 1
ATOM 1404 C C . LEU A 1 175 ? 8.951 -13.719 -0.555 1.00 71.00 175 LEU A C 1
ATOM 1406 O O . LEU A 1 175 ? 7.946 -14.271 -0.113 1.00 71.00 175 LEU A O 1
ATOM 1410 N N . LEU A 1 176 ? 8.890 -12.946 -1.636 1.00 74.38 176 LEU A N 1
ATOM 1411 C CA . LEU A 1 176 ? 7.669 -12.713 -2.390 1.00 74.38 176 LEU A CA 1
ATOM 1412 C C . LEU A 1 176 ? 7.120 -14.028 -2.968 1.00 74.38 176 LEU A C 1
ATOM 1414 O O . LEU A 1 176 ? 7.859 -14.764 -3.606 1.00 74.38 176 LEU A O 1
ATOM 1418 N N 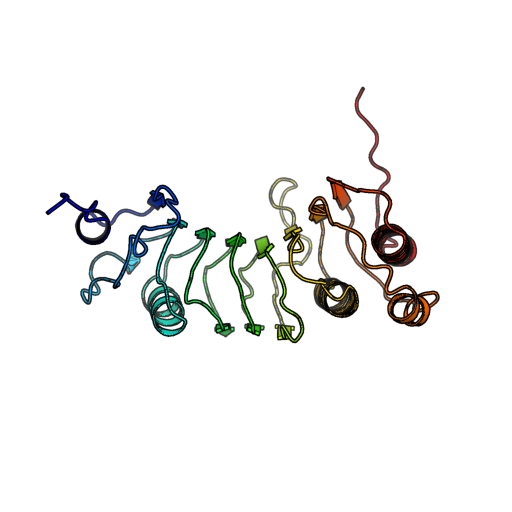. ASP A 1 177 ? 5.827 -14.327 -2.790 1.00 77.00 177 ASP A N 1
ATOM 1419 C CA . ASP A 1 177 ? 5.198 -15.510 -3.406 1.00 77.00 177 ASP A CA 1
ATOM 1420 C C . ASP A 1 177 ? 4.544 -15.167 -4.749 1.00 77.00 177 ASP A C 1
ATOM 1422 O O . ASP A 1 177 ? 4.629 -15.953 -5.699 1.00 77.00 177 ASP A O 1
ATOM 1426 N N . LYS A 1 178 ? 3.874 -14.012 -4.827 1.00 77.94 178 LYS A N 1
ATOM 1427 C CA . LYS A 1 178 ? 3.204 -13.511 -6.029 1.00 77.94 178 LYS A CA 1
ATOM 1428 C C . LYS A 1 178 ? 3.619 -12.063 -6.302 1.00 77.94 178 LYS A C 1
ATOM 1430 O O . LYS A 1 178 ? 3.399 -11.190 -5.467 1.00 77.94 178 LYS A O 1
ATOM 1435 N N . LEU A 1 179 ? 4.171 -11.823 -7.487 1.00 81.88 179 LEU A N 1
ATOM 1436 C CA . LEU A 1 179 ? 4.443 -10.496 -8.032 1.00 81.88 179 LEU A CA 1
ATOM 1437 C C . LEU A 1 179 ? 3.381 -10.173 -9.084 1.00 81.88 179 LEU A C 1
ATOM 1439 O O . LEU A 1 179 ? 3.227 -10.926 -10.045 1.00 81.88 179 LEU A O 1
ATOM 1443 N N . MET A 1 180 ? 2.650 -9.078 -8.896 1.00 78.25 180 MET A N 1
ATOM 1444 C CA . MET A 1 180 ? 1.710 -8.552 -9.885 1.00 78.25 180 MET A CA 1
ATOM 1445 C C . MET A 1 180 ? 2.240 -7.224 -10.408 1.00 78.25 180 MET A C 1
ATOM 1447 O O . MET A 1 180 ? 2.501 -6.314 -9.621 1.00 78.25 180 MET A O 1
ATOM 1451 N N . ILE A 1 181 ? 2.405 -7.121 -11.721 1.00 78.62 181 ILE A N 1
ATOM 1452 C CA . ILE A 1 181 ? 2.833 -5.899 -12.396 1.00 78.62 181 ILE A CA 1
ATOM 1453 C C . ILE A 1 181 ? 1.783 -5.546 -13.435 1.00 78.62 181 ILE A C 1
ATOM 1455 O O . ILE A 1 181 ? 1.546 -6.303 -14.373 1.00 78.62 181 ILE A O 1
ATOM 1459 N N . GLU A 1 182 ? 1.173 -4.383 -13.276 1.00 79.00 182 GLU A N 1
ATOM 1460 C CA . GLU A 1 182 ? 0.233 -3.845 -14.250 1.00 79.00 182 GLU A CA 1
ATOM 1461 C C . GLU A 1 182 ? 0.888 -2.675 -14.966 1.00 79.00 182 GLU A C 1
ATOM 1463 O O . GLU A 1 182 ? 1.098 -1.625 -14.366 1.00 79.00 182 GLU A O 1
ATOM 1468 N N . PHE A 1 183 ? 1.236 -2.846 -16.240 1.00 73.75 183 PHE A N 1
ATOM 1469 C CA . PHE A 1 183 ? 1.803 -1.754 -17.020 1.00 73.75 183 PHE A CA 1
ATOM 1470 C C . PHE A 1 183 ? 0.693 -0.790 -17.434 1.00 73.75 183 PHE A C 1
ATOM 1472 O O . PHE A 1 183 ? -0.202 -1.181 -18.173 1.00 73.75 183 PHE A O 1
ATOM 1479 N N . PRO A 1 184 ? 0.709 0.482 -17.020 1.00 65.62 184 PRO A N 1
ATOM 1480 C CA . PRO A 1 184 ? -0.236 1.432 -17.584 1.00 65.62 184 PRO A CA 1
ATOM 1481 C C . PRO A 1 184 ? 0.051 1.590 -19.086 1.00 65.62 184 PRO A C 1
ATOM 1483 O O . PRO A 1 184 ? 1.189 1.407 -19.529 1.00 65.62 184 PRO A O 1
ATOM 1486 N N . TYR A 1 185 ? -0.963 1.963 -19.870 1.00 61.00 185 TYR A N 1
ATOM 1487 C CA . TYR A 1 185 ? -0.804 2.303 -21.287 1.00 61.00 185 TYR A CA 1
ATOM 1488 C C . TYR A 1 185 ? 0.163 3.495 -21.432 1.00 61.00 185 TYR A C 1
ATOM 1490 O O . TYR A 1 185 ? -0.252 4.651 -21.402 1.00 61.00 185 TYR A O 1
ATOM 1498 N N . MET A 1 186 ? 1.468 3.226 -21.516 1.00 56.09 186 MET A N 1
ATOM 1499 C CA . MET A 1 186 ? 2.498 4.251 -21.667 1.00 56.09 186 MET A CA 1
ATOM 1500 C C . MET A 1 186 ? 2.588 4.728 -23.119 1.00 56.09 186 MET A C 1
ATOM 1502 O O . MET A 1 186 ? 2.550 3.925 -24.053 1.00 56.09 186 MET A O 1
ATOM 1506 N N . LEU A 1 187 ? 2.825 6.030 -23.286 1.00 49.59 187 LEU A N 1
ATOM 1507 C CA . LEU A 1 187 ? 3.502 6.586 -24.455 1.00 49.59 187 LEU A CA 1
ATOM 1508 C C . LEU A 1 187 ? 4.993 6.281 -24.269 1.00 49.59 187 LEU A C 1
ATOM 1510 O O . LEU A 1 187 ? 5.634 6.855 -23.392 1.00 49.59 187 LEU A O 1
ATOM 1514 N N . ALA A 1 188 ? 5.512 5.303 -25.008 1.00 45.34 188 ALA A N 1
ATOM 1515 C CA . ALA A 1 188 ? 6.892 4.849 -24.885 1.00 45.34 188 ALA A CA 1
ATOM 1516 C C . ALA A 1 188 ? 7.874 6.024 -25.036 1.00 45.34 188 ALA A C 1
ATOM 1518 O O . ALA A 1 188 ? 7.893 6.690 -26.069 1.00 45.34 188 ALA A O 1
ATOM 1519 N N . SER A 1 189 ? 8.705 6.269 -24.020 1.00 55.16 189 SER A N 1
ATOM 1520 C CA . SER A 1 189 ? 10.016 6.866 -24.262 1.00 55.16 189 SER A CA 1
ATOM 1521 C C . SER A 1 189 ? 11.041 5.746 -24.138 1.00 55.16 189 SER A C 1
ATOM 1523 O O . SER A 1 189 ? 11.215 5.175 -23.055 1.00 55.16 189 SER A O 1
ATOM 1525 N N . ASP A 1 190 ? 11.680 5.414 -25.250 1.00 53.78 190 ASP A N 1
ATOM 1526 C CA . ASP A 1 190 ? 12.691 4.370 -25.347 1.00 53.78 190 ASP A CA 1
ATOM 1527 C C . ASP A 1 190 ? 13.990 4.829 -24.671 1.00 53.78 190 ASP A C 1
ATOM 1529 O O . ASP A 1 190 ? 14.918 5.307 -25.312 1.00 53.78 190 ASP A O 1
ATOM 1533 N N . ASN A 1 191 ? 14.063 4.716 -23.344 1.00 56.94 191 ASN A N 1
ATOM 1534 C CA . ASN A 1 191 ? 15.342 4.762 -22.633 1.00 56.94 191 ASN A CA 1
ATOM 1535 C C . ASN A 1 191 ? 15.934 3.345 -22.611 1.00 56.94 191 ASN A C 1
ATOM 1537 O O . ASN A 1 191 ? 15.871 2.651 -21.593 1.00 56.94 191 ASN A O 1
ATOM 1541 N N . GLU A 1 192 ? 16.456 2.898 -23.756 1.00 58.00 192 GLU A N 1
ATOM 1542 C CA . GLU A 1 192 ? 17.079 1.574 -23.926 1.00 58.00 192 GLU A CA 1
ATOM 1543 C C . GLU A 1 192 ? 18.359 1.425 -23.077 1.00 58.00 192 GLU A C 1
ATOM 1545 O O . GLU A 1 192 ? 18.565 0.385 -22.447 1.00 58.00 192 GLU A O 1
ATOM 1550 N N . ASP A 1 193 ? 19.142 2.502 -22.936 1.00 60.06 193 ASP A N 1
ATOM 1551 C CA . ASP A 1 193 ? 20.474 2.494 -22.307 1.00 60.06 193 ASP A CA 1
ATOM 1552 C C . ASP A 1 193 ? 20.497 2.053 -20.827 1.00 60.06 193 ASP A C 1
ATOM 1554 O O . ASP A 1 193 ? 21.498 1.525 -20.341 1.00 60.06 193 ASP A O 1
ATOM 1558 N N . MET A 1 194 ? 19.410 2.253 -20.068 1.00 58.97 194 MET A N 1
ATOM 1559 C CA . MET A 1 194 ? 19.408 1.976 -18.619 1.00 58.97 194 MET A CA 1
ATOM 1560 C C . MET A 1 194 ? 19.105 0.520 -18.248 1.00 58.97 194 MET A C 1
ATOM 1562 O O . MET A 1 194 ? 19.413 0.092 -17.133 1.00 58.97 194 MET A O 1
ATOM 1566 N N . LEU A 1 195 ? 18.497 -0.254 -19.147 1.00 59.03 195 LEU A N 1
ATOM 1567 C CA . LEU A 1 195 ? 18.146 -1.650 -18.876 1.00 59.03 195 LEU A CA 1
ATOM 1568 C C . LEU A 1 195 ? 19.226 -2.631 -19.346 1.00 59.03 195 LEU A C 1
ATOM 1570 O O . LEU A 1 195 ? 19.328 -3.721 -18.779 1.00 59.03 195 LEU A O 1
ATOM 1574 N N . GLU A 1 196 ? 20.099 -2.230 -20.276 1.00 61.28 196 GLU A N 1
ATOM 1575 C CA . GLU A 1 196 ? 21.269 -3.024 -20.677 1.00 61.28 196 GLU A CA 1
ATOM 1576 C C . GLU A 1 196 ? 22.190 -3.351 -19.493 1.00 61.28 196 GLU A C 1
ATOM 1578 O O . GLU A 1 196 ? 22.764 -4.436 -19.434 1.00 61.28 196 GLU A O 1
ATOM 1583 N N . THR A 1 197 ? 22.264 -2.476 -18.481 1.00 63.41 197 THR A N 1
ATOM 1584 C CA . THR A 1 197 ? 23.081 -2.710 -17.276 1.00 63.41 197 THR A CA 1
ATOM 1585 C C . THR A 1 197 ? 22.588 -3.885 -16.421 1.00 63.41 197 THR A C 1
ATOM 1587 O O . THR A 1 197 ? 23.330 -4.388 -15.574 1.00 63.41 197 THR A O 1
ATOM 1590 N N . TYR A 1 198 ? 21.342 -4.329 -16.617 1.00 62.69 198 TYR A N 1
ATOM 1591 C CA . TYR A 1 198 ? 20.737 -5.451 -15.894 1.00 62.69 198 TYR A CA 1
ATOM 1592 C C . TYR A 1 198 ? 20.703 -6.748 -16.695 1.00 62.69 198 TYR A C 1
ATOM 1594 O O . TYR A 1 198 ? 20.547 -7.819 -16.100 1.00 62.69 198 TYR A O 1
ATOM 1602 N N . VAL A 1 199 ? 20.901 -6.679 -18.013 1.00 57.59 199 VAL A N 1
ATOM 1603 C CA . VAL A 1 199 ? 21.041 -7.861 -18.861 1.00 57.59 199 VAL A CA 1
ATOM 1604 C C . VAL A 1 199 ? 22.292 -8.623 -18.408 1.00 57.59 199 VAL A C 1
ATOM 1606 O O . VAL A 1 199 ? 23.421 -8.168 -18.557 1.00 57.59 199 VAL A O 1
ATOM 1609 N N . GLY A 1 200 ? 22.085 -9.785 -17.782 1.00 59.72 200 GLY A N 1
ATOM 1610 C CA . GLY A 1 200 ? 23.154 -10.641 -17.254 1.00 59.72 200 GLY A CA 1
ATOM 1611 C C . GLY A 1 200 ? 23.412 -10.529 -15.747 1.00 59.72 200 GLY A C 1
ATOM 1612 O O . GLY A 1 200 ? 24.134 -11.368 -15.197 1.00 59.72 200 GLY A O 1
ATOM 1613 N N . ARG A 1 201 ? 22.793 -9.573 -15.040 1.00 68.81 201 ARG A N 1
ATOM 1614 C CA . ARG A 1 201 ? 22.853 -9.532 -13.573 1.00 68.81 201 ARG A CA 1
ATOM 1615 C C . ARG A 1 201 ? 21.966 -10.641 -13.008 1.00 68.81 201 ARG A C 1
ATOM 1617 O O . ARG A 1 201 ? 20.760 -10.654 -13.231 1.00 68.81 201 ARG A O 1
ATOM 1624 N N . ARG A 1 202 ? 22.578 -11.577 -12.277 1.00 65.56 202 ARG A N 1
ATOM 1625 C CA . ARG A 1 202 ? 21.870 -12.674 -11.607 1.00 65.56 202 ARG A CA 1
ATOM 1626 C C . ARG A 1 202 ? 21.517 -12.273 -10.179 1.00 65.56 202 ARG A C 1
ATOM 1628 O O . ARG A 1 202 ? 22.414 -12.097 -9.358 1.00 65.56 202 ARG A O 1
ATOM 1635 N N . CYS A 1 203 ? 20.230 -12.173 -9.892 1.00 72.38 203 CYS A N 1
ATOM 1636 C CA . CYS A 1 203 ? 19.671 -12.062 -8.554 1.00 72.38 203 CYS A CA 1
ATOM 1637 C C . CYS A 1 203 ? 18.685 -13.215 -8.350 1.00 72.38 203 CYS A C 1
ATOM 1639 O O . CYS A 1 203 ? 17.914 -13.536 -9.246 1.00 72.38 203 CYS A O 1
ATOM 1641 N N . GLU A 1 204 ? 18.723 -13.895 -7.207 1.00 77.06 204 GLU A N 1
ATOM 1642 C CA . GLU A 1 204 ? 17.758 -14.965 -6.948 1.00 77.06 204 GLU A CA 1
ATOM 1643 C C . GLU A 1 204 ? 16.452 -14.354 -6.447 1.00 77.06 204 GLU A C 1
ATOM 1645 O O . GLU A 1 204 ? 16.324 -13.998 -5.277 1.00 77.06 204 GLU A O 1
ATOM 1650 N N . LEU A 1 205 ? 15.480 -14.228 -7.349 1.00 78.94 205 LEU A N 1
ATOM 1651 C CA . LEU A 1 205 ? 14.132 -13.817 -6.988 1.00 78.94 205 LEU A CA 1
ATOM 1652 C C . LEU A 1 205 ? 13.332 -15.042 -6.525 1.00 78.94 205 LEU A C 1
ATOM 1654 O O . LEU A 1 205 ? 13.403 -16.129 -7.109 1.00 78.94 205 LEU A O 1
ATOM 1658 N N . SER A 1 206 ? 12.520 -14.852 -5.489 1.00 75.94 206 SER A N 1
ATOM 1659 C CA . SER A 1 206 ? 11.658 -15.884 -4.908 1.00 75.94 206 SER A CA 1
ATOM 1660 C C . SER A 1 206 ? 10.210 -16.000 -5.422 1.00 75.94 206 SER A C 1
ATOM 1662 O O . SER A 1 206 ? 9.572 -16.981 -5.017 1.00 75.94 206 SER A O 1
ATOM 1664 N N . PRO A 1 207 ? 9.655 -15.127 -6.302 1.00 78.12 207 PRO A N 1
ATOM 1665 C CA . PRO A 1 207 ? 8.252 -15.231 -6.674 1.00 78.12 207 PRO A CA 1
ATOM 1666 C C . PRO A 1 207 ? 7.970 -16.555 -7.376 1.00 78.12 207 PRO A C 1
ATOM 1668 O O . PRO A 1 207 ? 8.650 -16.970 -8.315 1.00 78.12 207 PRO A O 1
ATOM 1671 N N . LYS A 1 208 ? 6.926 -17.226 -6.891 1.00 80.81 208 LYS A N 1
ATOM 1672 C CA . LYS A 1 208 ? 6.384 -18.465 -7.463 1.00 80.81 208 LYS A CA 1
ATOM 1673 C C . LYS A 1 208 ? 5.369 -18.169 -8.559 1.00 80.81 208 LYS A C 1
ATOM 1675 O O . LYS A 1 208 ? 5.165 -19.002 -9.442 1.00 80.81 208 LYS A O 1
ATOM 1680 N N . TYR A 1 209 ? 4.733 -17.003 -8.477 1.00 82.44 209 TYR A N 1
ATOM 1681 C CA . TYR A 1 209 ? 3.731 -16.517 -9.412 1.00 82.44 209 TYR A CA 1
ATOM 1682 C C . TYR A 1 209 ? 4.115 -15.114 -9.880 1.00 82.44 209 TYR A C 1
ATOM 1684 O O . TYR A 1 209 ? 4.352 -14.229 -9.061 1.00 82.44 209 TYR A O 1
ATOM 1692 N N . LEU A 1 210 ? 4.146 -14.921 -11.193 1.00 84.56 210 LEU A N 1
ATOM 1693 C CA . LEU A 1 210 ? 4.314 -13.627 -11.838 1.00 84.56 210 LEU A CA 1
ATOM 1694 C C . LEU A 1 210 ? 3.083 -13.391 -12.704 1.00 84.56 210 LEU A C 1
ATOM 1696 O O . LEU A 1 210 ? 2.762 -14.214 -13.561 1.00 84.56 210 LEU A O 1
ATOM 1700 N N . GLU A 1 211 ? 2.383 -12.298 -12.446 1.00 85.06 211 GLU A N 1
ATOM 1701 C CA . GLU A 1 211 ? 1.253 -11.845 -13.243 1.00 85.06 211 GLU A CA 1
ATOM 1702 C C . GLU A 1 211 ? 1.620 -10.495 -13.841 1.00 85.06 211 GLU A C 1
ATOM 1704 O O . GLU A 1 211 ? 1.951 -9.561 -13.113 1.00 85.06 211 GLU A O 1
ATOM 1709 N N . ILE A 1 212 ? 1.606 -10.425 -15.167 1.00 83.00 212 ILE A N 1
ATOM 1710 C CA . ILE A 1 212 ? 1.874 -9.202 -15.911 1.00 83.00 212 ILE A CA 1
ATOM 1711 C C . ILE A 1 212 ? 0.618 -8.887 -16.708 1.00 83.00 212 ILE A C 1
ATOM 1713 O O . ILE A 1 212 ? 0.176 -9.709 -17.513 1.00 83.00 212 ILE A O 1
ATOM 1717 N N . SER A 1 213 ? 0.046 -7.712 -16.481 1.00 81.69 213 SER A N 1
ATOM 1718 C CA . SER A 1 213 ? -1.138 -7.224 -17.183 1.00 81.69 213 SER A CA 1
ATOM 1719 C C . SER A 1 213 ? -0.846 -5.910 -17.902 1.00 81.69 213 SER A C 1
ATOM 1721 O O . SER A 1 213 ? 0.156 -5.239 -17.641 1.00 81.69 213 SER A O 1
ATOM 1723 N N . SER A 1 214 ? -1.721 -5.573 -18.854 1.00 79.56 214 SER A N 1
ATOM 1724 C CA . SER A 1 214 ? -1.697 -4.294 -19.578 1.00 79.56 214 SER A CA 1
ATOM 1725 C C . SER A 1 214 ? -0.377 -4.013 -20.330 1.00 79.56 214 SER A C 1
ATOM 1727 O O . SER A 1 214 ? -0.004 -2.874 -20.591 1.00 79.56 214 SER A O 1
ATOM 1729 N N . TYR A 1 215 ? 0.327 -5.080 -20.725 1.00 78.62 215 TYR A N 1
ATOM 1730 C CA . TYR A 1 215 ? 1.573 -5.026 -21.490 1.00 78.62 215 TYR A CA 1
ATOM 1731 C C . TYR A 1 215 ? 1.359 -4.391 -22.873 1.00 78.62 215 TYR A C 1
ATOM 1733 O O . TYR A 1 215 ? 0.549 -4.880 -23.662 1.00 78.62 215 TYR A O 1
ATOM 1741 N N . SER A 1 216 ? 2.102 -3.323 -23.180 1.00 78.81 216 SER A N 1
ATOM 1742 C CA . SER A 1 216 ? 1.974 -2.579 -24.441 1.00 78.81 216 SER A CA 1
ATOM 1743 C C . SER A 1 216 ? 3.026 -2.952 -25.489 1.00 78.81 216 SER A C 1
ATOM 1745 O O . SER A 1 216 ? 2.919 -2.514 -26.632 1.00 78.81 216 SER A O 1
ATOM 1747 N N . GLY A 1 217 ? 4.025 -3.767 -25.130 1.00 78.00 217 GLY A N 1
ATOM 1748 C CA . GLY A 1 217 ? 5.081 -4.200 -26.052 1.00 78.00 217 GLY A CA 1
ATOM 1749 C C . GLY A 1 217 ? 6.281 -3.260 -26.154 1.00 78.00 217 GLY A C 1
ATOM 1750 O O . GLY A 1 217 ? 7.126 -3.471 -27.018 1.00 78.00 217 GLY A O 1
ATOM 1751 N N . ALA A 1 218 ? 6.385 -2.246 -25.291 1.00 79.31 218 ALA A N 1
ATOM 1752 C CA . ALA A 1 218 ? 7.552 -1.365 -25.265 1.00 79.31 218 ALA A CA 1
ATOM 1753 C C . ALA A 1 218 ? 8.840 -2.144 -24.923 1.00 79.31 218 ALA A C 1
ATOM 1755 O O . ALA A 1 218 ? 8.818 -3.030 -24.059 1.00 79.31 218 ALA A O 1
ATOM 1756 N N . THR A 1 219 ? 9.973 -1.783 -25.542 1.00 79.50 219 THR A N 1
ATOM 1757 C CA . THR A 1 219 ? 11.273 -2.456 -25.340 1.00 79.50 219 THR A CA 1
ATOM 1758 C C . THR A 1 219 ? 11.644 -2.530 -23.860 1.00 79.50 219 THR A C 1
ATOM 1760 O O . THR A 1 219 ? 12.026 -3.583 -23.355 1.00 79.50 219 THR A O 1
ATOM 1763 N N . SER A 1 220 ? 11.441 -1.444 -23.119 1.00 74.75 220 SER A N 1
ATOM 1764 C CA . SER A 1 220 ? 11.735 -1.385 -21.686 1.00 74.75 220 SER A CA 1
ATOM 1765 C C . SER A 1 220 ? 10.880 -2.349 -20.846 1.00 74.75 220 SER A C 1
ATOM 1767 O O . SER A 1 220 ? 11.401 -3.024 -19.955 1.00 74.75 220 SER A O 1
ATOM 1769 N N . GLN A 1 221 ? 9.590 -2.505 -21.174 1.00 80.06 221 GLN A N 1
ATOM 1770 C CA . GLN A 1 221 ? 8.716 -3.496 -20.535 1.00 80.06 221 GLN A CA 1
ATOM 1771 C C . GLN A 1 221 ? 9.169 -4.922 -20.852 1.00 80.06 221 GLN A C 1
ATOM 1773 O O . GLN A 1 221 ? 9.145 -5.781 -19.968 1.00 80.06 221 GLN A O 1
ATOM 1778 N N . LEU A 1 222 ? 9.578 -5.186 -22.101 1.00 82.56 222 LEU A N 1
ATOM 1779 C CA . LEU A 1 222 ? 10.106 -6.487 -22.511 1.00 82.56 222 LEU A CA 1
ATOM 1780 C C . LEU A 1 222 ? 11.360 -6.839 -21.712 1.00 82.56 222 LEU A C 1
ATOM 1782 O O . LEU A 1 222 ? 11.411 -7.909 -21.110 1.00 82.56 222 LEU A O 1
ATOM 1786 N N . VAL A 1 223 ? 12.343 -5.938 -21.661 1.00 81.88 223 VAL A N 1
ATOM 1787 C CA . VAL A 1 223 ? 13.615 -6.197 -20.975 1.00 81.88 223 VAL A CA 1
ATOM 1788 C C . VAL A 1 223 ? 13.405 -6.384 -19.474 1.00 81.88 223 VAL A C 1
ATOM 1790 O O . VAL A 1 223 ? 13.955 -7.322 -18.899 1.00 81.88 223 VAL A O 1
ATOM 1793 N N . PHE A 1 224 ? 12.559 -5.575 -18.831 1.00 82.31 224 PHE A N 1
ATOM 1794 C CA . PHE A 1 224 ? 12.228 -5.779 -17.419 1.00 82.31 224 PHE A CA 1
ATOM 1795 C C . PHE A 1 224 ? 11.498 -7.108 -17.175 1.00 82.31 224 PHE A C 1
ATOM 1797 O O . PHE A 1 224 ? 11.808 -7.824 -16.225 1.00 82.31 224 PHE A O 1
ATOM 1804 N N . THR A 1 225 ? 10.568 -7.479 -18.057 1.00 85.31 225 THR A N 1
ATOM 1805 C CA . THR A 1 225 ? 9.865 -8.768 -17.980 1.00 85.31 225 THR A CA 1
ATOM 1806 C C . THR A 1 225 ? 10.836 -9.941 -18.113 1.00 85.31 225 THR A C 1
ATOM 1808 O O . THR A 1 225 ? 10.770 -10.880 -17.322 1.00 85.31 225 THR A O 1
ATOM 1811 N N . LEU A 1 226 ? 11.771 -9.875 -19.066 1.00 84.69 226 LEU A N 1
ATOM 1812 C CA . LEU A 1 226 ? 12.820 -10.881 -19.238 1.00 84.69 226 LEU A CA 1
ATOM 1813 C C . LEU A 1 226 ? 13.725 -10.956 -18.008 1.00 84.69 226 LEU A C 1
ATOM 1815 O O . LEU A 1 226 ? 13.958 -12.051 -17.508 1.00 84.69 226 LEU A O 1
ATOM 1819 N N . TYR A 1 227 ? 14.138 -9.812 -17.453 1.00 85.75 227 TYR A N 1
ATOM 1820 C CA . TYR A 1 227 ? 14.888 -9.769 -16.198 1.00 85.75 227 TYR A CA 1
ATOM 1821 C C . TYR A 1 227 ? 14.154 -10.523 -15.079 1.00 85.75 227 TYR A C 1
ATOM 1823 O O . TYR A 1 227 ? 14.772 -11.334 -14.391 1.00 85.75 227 TYR A O 1
ATOM 1831 N N . LEU A 1 228 ? 12.845 -10.310 -14.901 1.00 86.38 228 LEU A N 1
ATOM 1832 C CA . LEU A 1 228 ? 12.070 -11.009 -13.871 1.00 86.38 228 LEU A CA 1
ATOM 1833 C C . LEU A 1 228 ? 12.006 -12.517 -14.123 1.00 86.38 228 LEU A C 1
ATOM 1835 O O . LEU A 1 228 ? 12.189 -13.296 -13.190 1.00 86.38 228 LEU A O 1
ATOM 1839 N N . ILE A 1 229 ? 11.763 -12.927 -15.369 1.00 85.69 229 ILE A N 1
ATOM 1840 C CA . ILE A 1 229 ? 11.668 -14.340 -15.755 1.00 85.69 229 ILE A CA 1
ATOM 1841 C C . ILE A 1 229 ? 13.010 -15.053 -15.550 1.00 85.69 229 ILE A C 1
ATOM 1843 O O . ILE A 1 229 ? 13.040 -16.128 -14.951 1.00 85.69 229 ILE A O 1
ATOM 1847 N N . ASP A 1 230 ? 14.113 -14.445 -15.985 1.00 85.56 230 ASP A N 1
ATOM 1848 C CA . ASP A 1 230 ? 15.458 -15.026 -15.902 1.00 85.56 230 ASP A CA 1
ATOM 1849 C C . ASP A 1 230 ? 15.944 -15.178 -14.453 1.00 85.56 230 ASP A C 1
ATOM 1851 O O . ASP A 1 230 ? 16.726 -16.081 -14.133 1.00 85.56 230 ASP A O 1
ATOM 1855 N N . ASN A 1 231 ? 15.473 -14.306 -13.560 1.00 84.06 231 ASN A N 1
ATOM 1856 C CA . ASN A 1 231 ? 15.910 -14.254 -12.168 1.00 84.06 231 ASN A CA 1
ATOM 1857 C C . ASN A 1 231 ? 14.963 -14.972 -11.189 1.00 84.06 231 ASN A C 1
ATOM 1859 O O . ASN A 1 231 ? 15.390 -15.387 -10.108 1.00 84.06 231 ASN A O 1
ATOM 1863 N N . ALA A 1 232 ? 13.698 -15.199 -11.552 1.00 85.94 232 ALA A N 1
ATOM 1864 C CA . ALA A 1 232 ? 12.720 -15.877 -10.701 1.00 85.94 232 ALA A CA 1
ATOM 1865 C C . ALA A 1 232 ? 12.696 -17.398 -10.930 1.00 85.94 232 ALA A C 1
ATOM 1867 O O . ALA A 1 232 ? 11.780 -17.977 -11.516 1.00 85.94 232 ALA A O 1
ATOM 1868 N N . ARG A 1 233 ? 13.711 -18.083 -10.389 1.00 78.69 233 ARG A N 1
ATOM 1869 C CA . ARG A 1 233 ? 13.918 -19.539 -10.552 1.00 78.69 233 ARG A CA 1
ATOM 1870 C C . ARG A 1 233 ? 12.780 -20.418 -10.027 1.00 78.69 233 ARG A C 1
ATOM 1872 O O . ARG A 1 233 ? 12.679 -21.579 -10.414 1.00 78.69 233 ARG A O 1
ATOM 1879 N N . SER A 1 234 ? 11.955 -19.887 -9.127 1.00 79.56 234 SER A N 1
ATOM 1880 C CA . SER A 1 234 ? 10.827 -20.606 -8.522 1.00 79.56 234 SER A CA 1
ATOM 1881 C C . SER A 1 234 ? 9.510 -20.439 -9.287 1.00 79.56 234 SER A C 1
ATOM 1883 O O . SER A 1 234 ? 8.489 -20.973 -8.837 1.00 79.56 234 SER A O 1
ATOM 1885 N N . LEU A 1 235 ? 9.505 -19.715 -10.416 1.00 79.31 235 LEU A N 1
ATOM 1886 C CA . LEU A 1 235 ? 8.297 -19.487 -11.201 1.00 79.31 235 LEU A CA 1
ATOM 1887 C C . LEU A 1 235 ? 7.693 -20.802 -11.677 1.00 79.31 235 LEU A C 1
ATOM 1889 O O . LEU A 1 235 ? 8.323 -21.614 -12.356 1.00 79.31 235 LEU A O 1
ATOM 1893 N N . LYS A 1 236 ? 6.418 -20.992 -11.348 1.00 75.94 236 LYS A N 1
ATOM 1894 C CA . LYS A 1 236 ? 5.628 -22.097 -11.876 1.00 75.94 236 LYS A CA 1
ATOM 1895 C C . LYS A 1 236 ? 4.920 -21.626 -13.134 1.00 75.94 236 LYS A C 1
ATOM 1897 O O . LYS A 1 236 ? 4.254 -20.594 -13.126 1.00 75.94 236 LYS A O 1
ATOM 1902 N N . LYS A 1 237 ? 5.018 -22.410 -14.210 1.00 67.56 237 LYS A N 1
ATOM 1903 C CA . LYS A 1 237 ? 4.219 -22.181 -15.416 1.00 67.56 237 LYS A CA 1
ATOM 1904 C C . LYS A 1 237 ? 2.738 -22.216 -15.032 1.00 67.56 237 LYS A C 1
ATOM 1906 O O . LYS A 1 237 ? 2.285 -23.205 -14.456 1.00 67.56 237 LYS A O 1
ATOM 1911 N N . ALA A 1 238 ? 1.994 -21.157 -15.345 1.00 59.69 238 ALA A N 1
ATOM 1912 C CA . ALA A 1 238 ? 0.548 -21.168 -15.180 1.00 59.69 238 ALA A CA 1
ATOM 1913 C C . ALA A 1 238 ? -0.037 -22.251 -16.100 1.00 59.69 238 ALA A C 1
ATOM 1915 O O . ALA A 1 238 ? 0.053 -22.163 -17.325 1.00 59.69 238 ALA A O 1
ATOM 1916 N N . THR A 1 239 ? -0.590 -23.313 -15.519 1.00 46.12 239 THR A N 1
ATOM 1917 C CA . THR A 1 239 ? -1.425 -24.262 -16.253 1.00 46.12 239 THR A CA 1
ATOM 1918 C C . THR A 1 239 ? -2.757 -23.567 -16.489 1.00 46.12 239 THR A C 1
ATOM 1920 O O . THR A 1 239 ? -3.562 -23.460 -15.565 1.00 46.12 239 THR A O 1
ATOM 1923 N N . GLY A 1 240 ? -2.950 -23.016 -17.687 1.00 38.19 240 GLY A N 1
ATOM 1924 C CA . GLY A 1 240 ? -4.228 -22.434 -18.078 1.00 38.19 240 GLY A CA 1
ATOM 1925 C C . GLY A 1 240 ? -5.320 -23.492 -17.954 1.00 38.19 240 GLY A C 1
ATOM 1926 O O . GLY A 1 240 ? -5.285 -24.495 -18.663 1.00 38.19 240 GLY A O 1
ATOM 1927 N N . GLY A 1 241 ? -6.244 -23.294 -17.015 1.00 37.72 241 GLY A N 1
ATOM 1928 C CA . GLY A 1 241 ? -7.526 -23.982 -17.026 1.00 37.72 241 GLY A CA 1
ATOM 1929 C C . GLY A 1 241 ? -8.366 -23.329 -18.111 1.00 37.72 241 GLY A C 1
ATOM 1930 O O . GLY A 1 241 ? -8.849 -22.218 -17.912 1.00 37.72 241 GLY A O 1
ATOM 1931 N N . SER A 1 242 ? -8.418 -23.980 -19.270 1.00 32.94 242 SER A N 1
ATOM 1932 C CA . SER A 1 242 ? -9.378 -23.716 -20.344 1.00 32.94 242 SER A CA 1
ATOM 1933 C C . SER A 1 242 ? -10.793 -24.068 -19.914 1.00 32.94 242 SER A C 1
ATOM 1935 O O . SER A 1 242 ? -10.922 -25.155 -19.300 1.00 32.94 242 SER A O 1
#

Secondary structure (DSSP, 8-state):
------HHHHHHHHHHTT-SEEEE-----TT---SB----S--SSGGG--EEEEESB--BHHHHHHHHHH-TT--EEEEE--SB--EEEEES-----EEEEET--EEEEEEES-TT--EEEEE-EEEEEEEEEE--TTSSS-S-TT---EEEEE--SSS---HHHHHHHHHH-TT-SEEEEE---------GGGTGGGTT-------SEEEEES----HHHHHHHHHHHHH-TTPPP-----

InterPro domains:
  IPR032675 Leucine-rich repeat domain superfamily [G3DSA:3.80.10.10] (11-237)
  IPR053772 FBD-associated F-box protein At1g61320/At1g61330-like [PTHR34145] (6-238)
  IPR055411 F-box/LRR-repeat protein 15/At3g58940/PEG3-like, LRR domain [PF24758] (42-125)

Radius of gyration: 19.24 Å; chains: 1; bounding box: 46×52×47 Å

Foldseek 3Di:
DPPQPQVQVVVVVCLQVLPQEDADDDDDDPPDPFRADDHDPDLGNLCNHAEDEDERYCDALVNLVVSQVRNQNHAYDEYAQNPHYAEAAAEAEHCHAYYYPHNYNYLEYHHENPQNHQEYHDEAQADNYYYHYYNNNPLDDDDPPPRFREYEYEHDQPHPPQVVRVVVVQLSSQSHAEYEYEYDPHPDDPPVVRLVVLVVDAGAGAHQYYHYHPDPPHPVVVSSVVSCVVHDPNHDDPPDPD

pLDDT: mean 72.39, std 15.7, range [27.59, 96.62]

Organism: Salvia divinorum (NCBI:txid28513)

Sequence (242 aa):
MSEGHNFERWFEFALSKKAEIIHLSGYHDIDYEGLFHRFPNTNNGFECLQDLYLSDSRMTDQDFQFLLSNCIALESLKFAFPLKLENASIVGHSKLKHLDFSYSRLDSNVIRDAISLVSLALYSLSDGCSVQLSNILKLTTGMPSCMRNQLQIIPSPYFLCNFFHLVRLVEACTLLDKLMIEFPYMLASDNEDMLETYVGRRCELSPKYLEISSYSGATSQLVFTLYLIDNARSLKKATGGS